Protein 6P29 (pdb70)

InterPro domains:
  IPR004360 Glyoxalase/fosfomycin resistance/dioxygenase domain [PF00903] (10-126)
  IPR029068 Glyoxalase/Bleomycin resistance protein/Dihydroxybiphenyl dioxygenase [G3DSA:3.10.180.10] (3-132)
  IPR029068 Glyoxalase/Bleomycin resistance protein/Dihydroxybiphenyl dioxygenase [SSF54593] (2-130)
  IPR037523 Vicinal oxygen chelate (VOC), core domain [PS51819] (2-129)

Foldseek 3Di:
DDDDPDEEEEADQDLVQQVCCCCPQVNWDFPDADVVQQKTWIDDVPHIYIYTYPDDPDDDPDDPPPQPAPPDEAEAEDQDCVRGNLDDDDLQWPARWDWDWDADDPFIWIWTWTWTQTPRGHIYIYIHTPDGDD/DDDDPDEEEEADQDLVQQVCCCCVAVNWDFPDAPVVQQKTWIDDVPHIYIYGYDDDPDDDPDDPPDQPAPPDAAEAEDQDCPPHDQPPDLQWPAGWDWDWDQDDPGIWTWTKTWTQGPRGHIYMYIHTD

Nearest PDB structures (foldseek):
  6p29-assembly1_B  TM=1.008E+00  e=2.977E-28  Pseudoalteromonas luteoviolacea
  6p29-assembly1_A  TM=1.005E+00  e=5.829E-26  Pseudoalteromonas luteoviolacea
  3ey7-assembly1_B  TM=6.252E-01  e=3.843E-07  Vibrio cholerae
  3hnq-assembly1_A  TM=6.025E-01  e=3.394E-07  Salmonella enterica subsp. enterica serovar Typhimurium
  3r4q-assembly3_E-2  TM=5.635E-01  e=1.696E-05  Agrobacterium fabrum str. C58

Secondary structure (DSSP, 8-state):
-PPPSEEEEEEESSHHHHHHIIIIIT--EEEEEEGGGTEEEEEETTEEEEEEESSTT---SS-TTSPTTTTEEEEEE-S-STTS---SS-TTEEEEEEEEEEEETTEEEEEEEEEEE-TTS-EEEEEEEEEEE-/-PPPSEEEEEEESSHHHHHHIIIIIT--EEEEEEGGGTEEEEEETTEEEEEEESSTTS--SS-TTSPTTTTEEEEEEES-STTS-----TTEEEEEEEEEEEETTEEEEEEEEEEE-TTS-EEEEEEE-

Radius of gyration: 17.45 Å; Cα contacts (8 Å, |Δi|>4): 682; chains: 2; bounding box: 44×46×41 Å

B-factor: mean 19.67, std 11.7, range [4.98, 67.88]

Sequence (263 aa):
MEFNNTIPELVCRDIDSSLSSFYTQKLGFKVLFEREEQGFFFLYKNDIQLMLQQQLGETAWMSHSNDTPFGNGMMNIAFKVESLDDLDCSTPSEDIFLETETIEYRVLDGVASVNQVIFRDPDGYLIRFVEQVNQLEMEFNNTIPELVCRDIDSSLLSFYTQKLGFKVLFEREEQGFFFLYKNDIIQLMLQQQLGETAWMSHSNDTPFGNGMMMNIAFKVESLDDLDCSTSEDIFLETETIEYRVLDGVASSVNQVIFRDPDGYLIRFVEQV

Organism: NCBI:txid1365248

Solvent-accessible surface area: 11141 Å² total; per-residue (Å²): 65,141,36,24,37,2,7,0,8,0,1,0,90,79,20,102,48,0,21,42,14,0,44,140,46,0,32,4,121,59,52,20,84,17,78,110,80,16,5,26,2,0,60,26,135,74,4,17,0,16,0,12,55,38,40,180,81,15,48,34,13,34,63,77,115,12,52,0,0,0,0,0,1,0,7,0,70,24,162,43,15,133,92,10,56,30,69,81,141,37,101,36,29,67,41,63,77,52,82,58,103,43,121,12,89,67,19,56,4,12,8,34,0,0,0,0,79,5,66,16,2,0,0,0,18,1,19,38,77,76,60,49,126,130,47,84,38,33,36,0,7,0,14,1,1,0,92,80,19,105,46,1,24,60,16,0,34,143,46,0,33,4,117,60,46,19,78,16,63,125,73,14,5,25,1,0,62,16,124,79,3,17,0,13,0,15,53,38,39,116,103,16,52,30,12,33,62,82,118,13,53,0,0,0,0,3,1,3,8,0,74,24,103,41,16,133,87,12,45,32,74,112,66,104,39,27,64,38,101,67,51,83,55,108,43,140,17,94,90,38,98,8,26,8,34,0,0,0,0,79,4,67,18,1,2,2,0,17,1,21,34,97,103

Structure (mmCIF, N/CA/C/O backbone):
data_6P29
#
_entry.id   6P29
#
_cell.length_a   54.070
_cell.length_b   54.070
_cell.length_c   176.930
_cell.angle_alpha   90.00
_cell.angle_beta   90.00
_cell.angle_gamma   90.00
#
_symmetry.space_group_name_H-M   'P 41 21 2'
#
loop_
_entity.id
_entity.type
_entity.pdbx_description
1 polymer 'N-demethylindolmycin synthase (PluN2)'
2 non-polymer (5S)-2-amino-5-[(1R)-1-(1H-indol-3-yl)ethyl]-1,3-oxazol-4(5H)-one
3 non-polymer 'TRIETHYLENE GLYCOL'
4 water water
#
loop_
_atom_site.group_PDB
_atom_site.id
_atom_site.type_symbol
_atom_site.label_atom_id
_atom_site.label_alt_id
_atom_site.label_comp_id
_atom_site.label_asym_id
_atom_site.label_entity_id
_atom_site.label_seq_id
_atom_site.pdbx_PDB_ins_code
_atom_site.Cartn_x
_atom_site.Cartn_y
_atom_site.Cartn_z
_atom_site.occupancy
_atom_site.B_iso_or_equiv
_atom_site.auth_seq_id
_atom_site.auth_comp_id
_atom_site.auth_asym_id
_atom_site.auth_atom_id
_atom_site.pdbx_PDB_model_num
ATOM 1 N N . MET A 1 1 ? -7.488 -11.951 -3.485 1.00 16.48 1 MET A N 1
ATOM 2 C CA . MET A 1 1 ? -7.896 -10.717 -2.811 1.00 14.00 1 MET A CA 1
ATOM 3 C C . MET A 1 1 ? -9.390 -10.497 -2.970 1.00 12.91 1 MET A C 1
ATOM 4 O O . MET A 1 1 ? -10.028 -11.057 -3.865 1.00 15.27 1 MET A O 1
ATOM 9 N N . GLU A 1 2 ? -9.954 -9.660 -2.108 1.00 12.82 2 GLU A N 1
ATOM 10 C CA . GLU A 1 2 ? -11.380 -9.372 -2.152 1.00 12.26 2 GLU A CA 1
ATOM 11 C C . GLU A 1 2 ? -11.637 -8.157 -3.026 1.00 11.52 2 GLU A C 1
ATOM 12 O O . GLU A 1 2 ? -11.177 -7.058 -2.721 1.00 12.54 2 GLU A O 1
ATOM 18 N N . PHE A 1 3 ? -12.371 -8.358 -4.113 1.00 10.42 3 PHE A N 1
ATOM 19 C CA . PHE A 1 3 ? -12.838 -7.262 -4.946 1.00 11.54 3 PHE A CA 1
ATOM 20 C C . PHE A 1 3 ? -14.179 -6.769 -4.427 1.00 10.57 3 PHE A C 1
ATOM 21 O O . PHE A 1 3 ? -15.088 -7.570 -4.173 1.00 12.34 3 PHE A O 1
ATOM 29 N N . ASN A 1 4 ? -14.288 -5.452 -4.247 1.00 10.30 4 ASN A N 1
ATOM 30 C CA . ASN A 1 4 ? -15.559 -4.847 -3.890 1.00 10.17 4 ASN A CA 1
ATOM 31 C C . ASN A 1 4 ? -16.611 -5.164 -4.943 1.00 9.98 4 ASN A C 1
ATOM 32 O O . ASN A 1 4 ? -16.305 -5.384 -6.117 1.00 10.89 4 ASN A O 1
ATOM 37 N N . ASN A 1 5 ? -17.874 -5.150 -4.522 1.00 12.48 5 ASN A N 1
ATOM 38 C CA . ASN A 1 5 ? -18.916 -5.471 -5.491 1.00 10.29 5 ASN A CA 1
ATOM 39 C C . ASN A 1 5 ? -19.110 -4.371 -6.523 1.00 10.35 5 ASN A C 1
ATOM 40 O O . ASN A 1 5 ? -19.720 -4.630 -7.565 1.00 10.34 5 ASN A O 1
ATOM 45 N N . THR A 1 6 ? -18.586 -3.173 -6.274 1.00 8.06 6 THR A N 1
ATOM 46 C CA . THR A 1 6 ? -18.723 -2.038 -7.173 1.00 7.84 6 THR A CA 1
ATOM 47 C C . THR A 1 6 ? -17.392 -1.311 -7.184 1.00 7.15 6 THR A C 1
ATOM 48 O O . THR A 1 6 ? -16.981 -0.770 -6.154 1.00 9.29 6 THR A O 1
ATOM 52 N N . ILE A 1 7 ? -16.713 -1.299 -8.329 1.00 7.48 7 ILE A N 1
ATOM 53 C CA . ILE A 1 7 ? -15.422 -0.640 -8.458 1.00 6.25 7 ILE A CA 1
ATOM 54 C C . ILE A 1 7 ? -15.467 0.205 -9.720 1.00 7.42 7 ILE A C 1
ATOM 55 O O . ILE A 1 7 ? -15.583 -0.345 -10.820 1.00 8.29 7 ILE A O 1
ATOM 60 N N . PRO A 1 8 ? -15.371 1.527 -9.622 1.00 7.02 8 PRO A N 1
ATOM 61 C CA . PRO A 1 8 ? -15.253 2.345 -10.834 1.00 5.72 8 PRO A CA 1
ATOM 62 C C . PRO A 1 8 ? -13.878 2.183 -11.438 1.00 5.84 8 PRO A C 1
ATOM 63 O O . PRO A 1 8 ? -12.884 2.016 -10.728 1.00 6.30 8 PRO A O 1
ATOM 67 N N . GLU A 1 9 ? -13.834 2.212 -12.761 1.00 6.20 9 GLU A N 1
ATOM 68 C CA . GLU A 1 9 ? -12.583 2.326 -13.490 1.00 6.17 9 GLU A CA 1
ATOM 69 C C . GLU A 1 9 ? -12.635 3.616 -14.279 1.00 6.69 9 GLU A C 1
ATOM 70 O O . GLU A 1 9 ? -13.568 3.830 -15.055 1.00 7.40 9 GLU A O 1
ATOM 76 N N . LEU A 1 10 ? -11.642 4.474 -14.073 1.00 5.38 10 LEU A N 1
ATOM 77 C CA . LEU A 1 10 ? -11.582 5.782 -14.710 1.00 4.98 10 LEU A CA 1
ATOM 78 C C . LEU A 1 10 ? -10.415 5.789 -15.673 1.00 5.32 10 LEU A C 1
ATOM 79 O O . LEU A 1 10 ? -9.263 5.595 -15.260 1.00 7.02 10 LEU A O 1
ATOM 84 N N . VAL A 1 11 ? -10.698 6.020 -16.944 1.00 6.20 11 VAL A N 1
ATOM 85 C CA . VAL A 1 11 ? -9.625 6.307 -17.888 1.00 5.80 11 VAL A CA 1
ATOM 86 C C . VAL A 1 11 ? -9.153 7.736 -17.662 1.00 7.84 11 VAL A C 1
ATOM 87 O O . VAL A 1 11 ? -9.965 8.655 -17.495 1.00 7.19 11 VAL A O 1
ATOM 91 N N . CYS A 1 12 ? -7.834 7.925 -17.627 1.00 6.66 12 CYS A N 1
ATOM 92 C CA . CYS A 1 12 ? -7.237 9.195 -17.241 1.00 6.66 12 CYS A CA 1
ATOM 93 C C . CYS A 1 12 ? -6.464 9.759 -18.418 1.00 7.18 12 CYS A C 1
ATOM 94 O O . CYS A 1 12 ? -5.639 9.061 -19.007 1.00 9.46 12 CYS A O 1
ATOM 97 N N . ARG A 1 13 ? -6.700 11.027 -18.740 1.00 7.28 13 ARG A N 1
ATOM 98 C CA . ARG A 1 13 ? -5.962 11.638 -19.838 1.00 7.87 13 ARG A CA 1
ATOM 99 C C . ARG A 1 13 ? -4.478 11.755 -19.516 1.00 8.57 13 ARG A C 1
ATOM 100 O O . ARG A 1 13 ? -3.633 11.581 -20.405 1.00 9.17 13 ARG A O 1
ATOM 108 N N . ASP A 1 14 ? -4.145 12.048 -18.258 1.00 8.65 14 ASP A N 1
ATOM 109 C CA . ASP A 1 14 ? -2.763 12.160 -17.776 1.00 9.49 14 ASP A CA 1
ATOM 110 C C . ASP A 1 14 ? -2.698 11.320 -16.504 1.00 9.34 14 ASP A C 1
ATOM 111 O O . ASP A 1 14 ? -3.085 11.796 -15.433 1.00 10.17 14 ASP A O 1
ATOM 116 N N . ILE A 1 15 ? -2.227 10.075 -16.613 1.00 12.71 15 ILE A N 1
ATOM 117 C CA . ILE A 1 15 ? -2.308 9.156 -15.477 1.00 11.44 15 ILE A CA 1
ATOM 118 C C . ILE A 1 15 ? -1.491 9.667 -14.296 1.00 11.36 15 ILE A C 1
ATOM 119 O O . ILE A 1 15 ? -1.899 9.508 -13.144 1.00 11.52 15 ILE A O 1
ATOM 124 N N . ASP A 1 16 ? -0.353 10.310 -14.553 1.00 13.46 16 ASP A N 1
ATOM 125 C CA . ASP A 1 16 ? 0.435 10.792 -13.421 1.00 13.26 16 ASP A CA 1
ATOM 126 C C . ASP A 1 16 ? -0.282 11.921 -12.692 1.00 12.41 16 ASP A C 1
ATOM 127 O O . ASP A 1 16 ? -0.298 11.952 -11.454 1.00 12.64 16 ASP A O 1
ATOM 132 N N . SER A 1 17 ? -0.938 12.818 -13.432 1.00 12.64 17 SER A N 1
ATOM 133 C CA . SER A 1 17 ? -1.708 13.882 -12.797 1.00 12.32 17 SER A CA 1
ATOM 134 C C . SER A 1 17 ? -2.881 13.312 -12.009 1.00 11.24 17 SER A C 1
ATOM 135 O O . SER A 1 17 ? -3.167 13.750 -10.888 1.00 11.77 17 SER A O 1
ATOM 138 N N . SER A 1 18 ? -3.570 12.327 -12.576 1.00 9.96 18 SER A N 1
ATOM 139 C CA . SER A 1 18 ? -4.691 11.727 -11.875 1.00 8.76 18 SER A CA 1
ATOM 140 C C . SER A 1 18 ? -4.223 10.949 -10.656 1.00 8.40 18 SER A C 1
ATOM 141 O O . SER A 1 18 ? -4.843 11.038 -9.591 1.00 9.59 18 SER A O 1
ATOM 144 N N . LEU A 1 19 ? -3.141 10.169 -10.794 1.00 8.58 19 LEU A N 1
ATOM 145 C CA . LEU A 1 19 ? -2.604 9.437 -9.651 1.00 9.90 19 LEU A CA 1
ATOM 146 C C . LEU A 1 19 ? -2.236 10.381 -8.525 1.00 11.89 19 LEU A C 1
ATOM 147 O O . LEU A 1 19 ? -2.506 10.093 -7.355 1.00 12.17 19 LEU A O 1
ATOM 152 N N . SER A 1 20 ? -1.617 11.516 -8.856 1.00 9.98 20 SER A N 1
ATOM 153 C CA A SER A 1 20 ? -1.257 12.485 -7.826 0.48 11.51 20 SER A CA 1
ATOM 154 C CA B SER A 1 20 ? -1.256 12.475 -7.819 0.52 11.35 20 SER A CA 1
ATOM 155 C C . SER A 1 20 ? -2.497 13.013 -7.122 1.00 11.38 20 SER A C 1
ATOM 156 O O . SER A 1 20 ? -2.519 13.139 -5.894 1.00 11.25 20 SER A O 1
ATOM 161 N N . PHE A 1 21 ? -3.547 13.313 -7.889 1.00 9.82 21 PHE A N 1
ATOM 162 C CA . PHE A 1 21 ? -4.798 13.765 -7.297 1.00 9.63 21 PHE A CA 1
ATOM 163 C C . PHE A 1 21 ? -5.362 12.729 -6.327 1.00 9.59 21 PHE A C 1
ATOM 164 O O . PHE A 1 21 ? -5.669 13.045 -5.168 1.00 9.37 21 PHE A O 1
ATOM 172 N N . TYR A 1 22 ? -5.488 11.473 -6.772 1.00 8.95 22 TYR A N 1
ATOM 173 C CA . TYR A 1 22 ? -6.163 10.483 -5.939 1.00 7.83 22 TYR A CA 1
ATOM 174 C C . TYR A 1 22 ? -5.323 10.091 -4.744 1.00 7.74 22 TYR A C 1
ATOM 175 O O . TYR A 1 22 ? -5.861 9.885 -3.649 1.00 9.00 22 TYR A O 1
ATOM 184 N N . THR A 1 23 ? -4.004 10.011 -4.913 1.00 8.63 23 THR A N 1
ATOM 185 C CA . THR A 1 23 ? -3.188 9.626 -3.776 1.00 8.90 23 THR A CA 1
ATOM 186 C C . THR A 1 23 ? -2.961 10.800 -2.828 1.00 12.04 23 THR A C 1
ATOM 187 O O . THR A 1 23 ? -3.046 10.638 -1.606 1.00 14.49 23 THR A O 1
ATOM 191 N N . GLN A 1 24 ? -2.680 11.988 -3.357 1.00 10.83 24 GLN A N 1
ATOM 192 C CA . GLN A 1 24 ? -2.295 13.078 -2.468 1.00 13.70 24 GLN A CA 1
ATOM 193 C C . GLN A 1 24 ? -3.505 13.830 -1.922 1.00 15.19 24 GLN A C 1
ATOM 194 O O . GLN A 1 24 ? -3.591 14.081 -0.714 1.00 20.70 24 GLN A O 1
ATOM 200 N N . LYS A 1 25 ? -4.450 14.195 -2.780 1.00 12.93 25 LYS A N 1
ATOM 201 C CA . LYS A 1 25 ? -5.595 14.949 -2.287 1.00 14.13 25 LYS A CA 1
ATOM 202 C C . LYS A 1 25 ? -6.610 14.043 -1.612 1.00 12.14 25 LYS A C 1
ATOM 203 O O . LYS A 1 25 ? -7.206 14.428 -0.603 1.00 15.03 25 LYS A O 1
ATOM 209 N N . LEU A 1 26 ? -6.813 12.837 -2.134 1.00 12.28 26 LEU A N 1
ATOM 210 C CA . LEU A 1 26 ? -7.882 11.989 -1.632 1.00 10.88 26 LEU A CA 1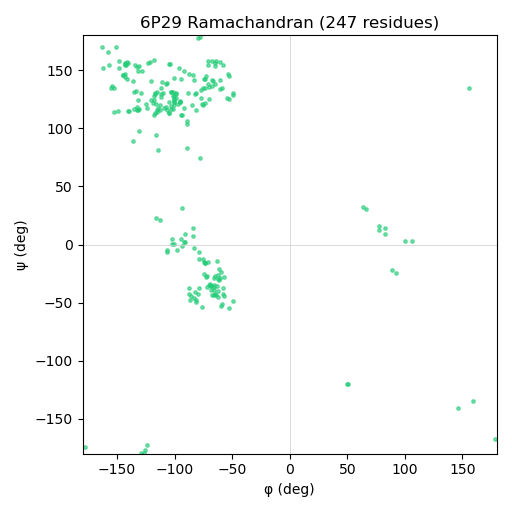
ATOM 211 C C . LEU A 1 26 ? -7.383 10.827 -0.785 1.00 11.07 26 LEU A C 1
ATOM 212 O O . LEU A 1 26 ? -8.207 10.100 -0.225 1.00 12.15 26 LEU A O 1
ATOM 217 N N . GLY A 1 27 ? -6.067 10.639 -0.665 1.00 10.32 27 GLY A N 1
ATOM 218 C CA . GLY A 1 27 ? -5.531 9.640 0.250 1.00 11.39 27 GLY A CA 1
ATOM 219 C C . GLY A 1 27 ? -5.599 8.198 -0.203 1.00 10.48 27 GLY A C 1
ATOM 220 O O . GLY A 1 27 ? -5.433 7.294 0.624 1.00 12.43 27 GLY A O 1
ATOM 221 N N . PHE A 1 28 ? -5.831 7.943 -1.485 1.00 8.30 28 PHE A N 1
ATOM 222 C CA . PHE A 1 28 ? -5.747 6.576 -1.969 1.00 7.52 28 PHE A CA 1
ATOM 223 C C . PHE A 1 28 ? -4.300 6.110 -1.999 1.00 9.98 28 PHE A C 1
ATOM 224 O O . PHE A 1 28 ? -3.360 6.906 -2.076 1.00 11.30 28 PHE A O 1
ATOM 232 N N . LYS A 1 29 ? -4.131 4.801 -1.911 1.00 9.89 29 LYS A N 1
ATOM 233 C CA . LYS A 1 29 ? -2.838 4.161 -2.088 1.00 8.75 29 LYS A CA 1
ATOM 234 C C . LYS A 1 29 ? -2.926 3.168 -3.234 1.00 8.25 29 LYS A C 1
ATOM 235 O O . LYS A 1 29 ? -3.999 2.680 -3.570 1.00 9.31 29 LYS A O 1
ATOM 241 N N . VAL A 1 30 ? -1.783 2.857 -3.838 1.00 10.10 30 VAL A N 1
ATOM 242 C CA . VAL A 1 30 ? -1.731 1.874 -4.915 1.00 9.93 30 VAL A CA 1
ATOM 243 C C . VAL A 1 30 ? -1.621 0.484 -4.305 1.00 9.57 30 VAL A C 1
ATOM 244 O O . VAL A 1 30 ? -0.661 0.191 -3.587 1.00 11.81 30 VAL A O 1
ATOM 248 N N . LEU A 1 31 ? -2.603 -0.374 -4.592 1.00 9.07 31 LEU A N 1
ATOM 249 C CA . LEU A 1 31 ? -2.514 -1.766 -4.159 1.00 9.00 31 LEU A CA 1
ATOM 250 C C . LEU A 1 31 ? -1.644 -2.564 -5.113 1.00 9.97 31 LEU A C 1
ATOM 251 O O . LEU A 1 31 ? -0.775 -3.332 -4.687 1.00 11.19 31 LEU A O 1
ATOM 256 N N . PHE A 1 32 ? -1.891 -2.411 -6.407 1.00 10.41 32 PHE A N 1
ATOM 257 C CA . PHE A 1 32 ? -1.063 -3.045 -7.413 1.00 10.96 32 PHE A CA 1
ATOM 258 C C . PHE A 1 32 ? -1.238 -2.280 -8.714 1.00 10.68 32 PHE A C 1
ATOM 259 O O . PHE A 1 32 ? -2.154 -1.467 -8.872 1.00 9.50 32 PHE A O 1
ATOM 267 N N . GLU A 1 33 ? -0.339 -2.547 -9.647 1.00 13.62 33 GLU A N 1
ATOM 268 C CA . GLU A 1 33 ? -0.396 -1.876 -10.928 1.00 15.61 33 GLU A CA 1
ATOM 269 C C . GLU A 1 33 ? -0.038 -2.865 -12.016 1.00 17.73 33 GLU A C 1
ATOM 270 O O . GLU A 1 33 ? 0.605 -3.886 -11.769 1.00 18.02 33 GLU A O 1
ATOM 276 N N . ARG A 1 34 ? -0.494 -2.560 -13.227 1.00 14.70 34 ARG A N 1
ATOM 277 C CA . ARG A 1 34 ? -0.001 -3.213 -14.432 1.00 16.70 34 ARG A CA 1
ATOM 278 C C . ARG A 1 34 ? 0.666 -2.109 -15.245 1.00 22.84 34 ARG A C 1
ATOM 279 O O . ARG A 1 34 ? 0.010 -1.396 -16.009 1.00 19.87 34 ARG A O 1
ATOM 287 N N . GLU A 1 35 ? 1.985 -1.981 -15.063 1.00 29.32 35 GLU A N 1
ATOM 288 C CA . GLU A 1 35 ? 2.713 -0.822 -15.572 1.00 33.55 35 GLU A CA 1
ATOM 289 C C . GLU A 1 35 ? 2.645 -0.739 -17.089 1.00 33.40 35 GLU A C 1
ATOM 290 O O . GLU A 1 35 ? 2.482 0.352 -17.649 1.00 37.00 35 GLU A O 1
ATOM 292 N N . GLU A 1 36 ? 2.748 -1.882 -17.774 1.00 34.07 36 GLU A N 1
ATOM 293 C CA . GLU A 1 36 ? 2.766 -1.866 -19.233 1.00 39.94 36 GLU A CA 1
ATOM 294 C C . GLU A 1 36 ? 1.468 -1.312 -19.805 1.00 40.87 36 GLU A C 1
ATOM 295 O O . GLU A 1 36 ? 1.464 -0.763 -20.912 1.00 44.36 36 GLU A O 1
ATOM 297 N N . GLN A 1 37 ? 0.367 -1.432 -19.068 1.00 32.32 37 GLN A N 1
ATOM 298 C CA . GLN A 1 37 ? -0.935 -0.972 -19.524 1.00 30.77 37 GLN A CA 1
ATOM 299 C C . GLN A 1 37 ? -1.330 0.376 -18.938 1.00 22.75 37 GLN A C 1
ATOM 300 O O . GLN A 1 37 ? -2.424 0.865 -19.232 1.00 29.64 37 GLN A O 1
ATOM 306 N N . GLY A 1 38 ? -0.480 0.980 -18.112 1.00 18.63 38 GLY A N 1
ATOM 307 C CA . GLY A 1 38 ? -0.846 2.216 -17.444 1.00 16.05 38 GLY A CA 1
ATOM 308 C C . GLY A 1 38 ? -2.009 2.063 -16.491 1.00 12.98 38 GLY A C 1
ATOM 309 O O . GLY A 1 38 ? -2.782 3.006 -16.306 1.00 13.73 38 GLY A O 1
ATOM 310 N N . PHE A 1 39 ? -2.135 0.902 -15.859 1.00 13.86 39 PHE A N 1
ATOM 311 C CA . PHE A 1 39 ? -3.270 0.566 -15.014 1.00 10.87 39 PHE A CA 1
ATOM 312 C C . PHE A 1 39 ? -2.862 0.578 -13.551 1.00 9.10 39 PHE A C 1
ATOM 313 O O . PHE A 1 39 ? -1.817 0.032 -13.196 1.00 10.86 39 PHE A O 1
ATOM 321 N N . PHE A 1 40 ? -3.721 1.139 -12.701 1.00 8.19 40 PHE A N 1
ATOM 322 C CA . PHE A 1 40 ? -3.463 1.216 -11.269 1.00 8.53 40 PHE A CA 1
ATOM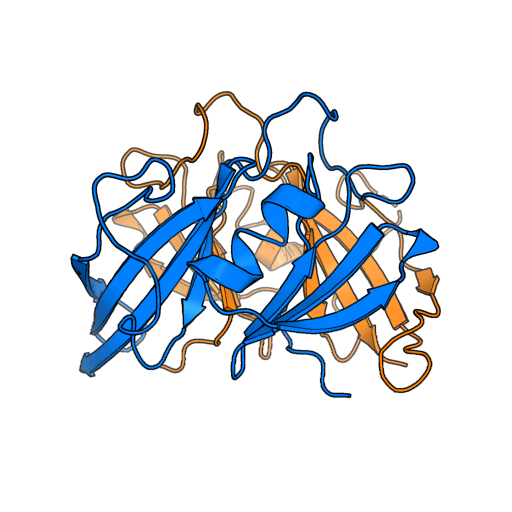 323 C C . PHE A 1 40 ? -4.715 0.831 -10.510 1.00 8.32 40 PHE A C 1
ATOM 324 O O . PHE A 1 40 ? -5.797 1.353 -10.795 1.00 8.60 40 PHE A O 1
ATOM 332 N N . PHE A 1 41 ? -4.575 -0.068 -9.538 1.00 8.45 41 PHE A N 1
ATOM 333 C CA . PHE A 1 41 ? -5.683 -0.442 -8.670 1.00 7.28 41 PHE A CA 1
ATOM 334 C C . PHE A 1 41 ? -5.441 0.221 -7.324 1.00 7.24 41 PHE A C 1
ATOM 335 O O . PHE A 1 41 ? -4.456 -0.096 -6.649 1.00 7.87 41 PHE A O 1
ATOM 343 N N . LEU A 1 42 ? -6.302 1.164 -6.963 1.00 6.83 42 LEU A N 1
ATOM 344 C CA . LEU A 1 42 ? -6.139 1.972 -5.761 1.00 7.03 42 LEU A CA 1
ATOM 345 C C . LEU A 1 42 ? -7.102 1.531 -4.684 1.00 7.06 42 LEU A C 1
ATOM 346 O O . LEU A 1 42 ? -8.168 0.980 -4.952 1.00 7.33 42 LEU A O 1
ATOM 351 N N . TYR A 1 43 ? -6.721 1.811 -3.450 1.00 7.52 43 TYR A N 1
ATOM 352 C CA . TYR A 1 43 ? -7.594 1.518 -2.330 1.00 7.77 43 TYR A CA 1
ATOM 353 C C . TYR A 1 43 ? -7.469 2.613 -1.290 1.00 8.34 43 TYR A C 1
ATOM 354 O O . TYR A 1 43 ? -6.444 3.291 -1.178 1.00 8.69 43 TYR A O 1
ATOM 363 N N . LYS A 1 44 ? -8.535 2.755 -0.513 1.00 8.67 44 LYS A N 1
ATOM 364 C CA . LYS A 1 44 ? -8.534 3.646 0.638 1.00 9.55 44 LYS A CA 1
ATOM 365 C C . LYS A 1 44 ? -9.542 3.070 1.617 1.00 10.06 44 LYS A C 1
ATOM 366 O O . LYS A 1 44 ? -10.736 3.060 1.318 1.00 11.54 44 LYS A O 1
ATOM 372 N N . ASN A 1 45 ? -9.073 2.604 2.769 1.00 10.71 45 ASN A N 1
ATOM 373 C CA . ASN A 1 45 ? -9.962 1.914 3.693 1.00 11.31 45 ASN A CA 1
ATOM 374 C C . ASN A 1 45 ? -10.741 0.838 2.943 1.00 10.68 45 ASN A C 1
ATOM 375 O O . ASN A 1 45 ? -10.128 -0.054 2.350 1.00 10.47 45 ASN A O 1
ATOM 380 N N . ASP A 1 46 ? -12.072 0.927 2.925 1.00 10.98 46 ASP A N 1
ATOM 381 C CA . ASP A 1 46 ? -12.896 -0.076 2.260 1.00 10.67 46 ASP A CA 1
ATOM 382 C C . ASP A 1 46 ? -13.207 0.250 0.801 1.00 9.83 46 ASP A C 1
ATOM 383 O O . ASP A 1 46 ? -13.924 -0.523 0.159 1.00 13.32 46 ASP A O 1
ATOM 388 N N . ILE A 1 47 ? -12.680 1.351 0.266 1.00 9.47 47 ILE A N 1
ATOM 389 C CA . ILE A 1 47 ? -12.974 1.815 -1.090 1.00 9.70 47 ILE A CA 1
ATOM 390 C C . ILE A 1 47 ? -11.916 1.291 -2.035 1.00 7.98 47 ILE A C 1
ATOM 391 O O . ILE A 1 47 ? -10.731 1.245 -1.684 1.00 9.98 47 ILE A O 1
ATOM 396 N N . GLN A 1 48 ? -12.327 0.925 -3.248 1.00 7.52 48 GLN A N 1
ATOM 397 C CA . GLN A 1 48 ? -11.392 0.567 -4.302 1.00 7.01 48 GLN A CA 1
ATOM 398 C C . GLN A 1 48 ? -11.730 1.373 -5.544 1.00 8.01 48 GLN A C 1
ATOM 399 O O . GLN A 1 48 ? -12.891 1.713 -5.794 1.00 7.86 48 GLN A O 1
ATOM 405 N N . LEU A 1 49 ? -10.704 1.668 -6.324 1.00 6.29 49 LEU A N 1
ATOM 406 C CA . LEU A 1 49 ? -10.853 2.518 -7.494 1.00 6.22 49 LEU A CA 1
ATOM 407 C C . LEU A 1 49 ? -9.762 2.169 -8.483 1.00 6.87 49 LEU A C 1
ATOM 408 O O . LEU A 1 49 ? -8.605 2.000 -8.097 1.00 7.52 49 LEU A O 1
ATOM 413 N N . MET A 1 50 ? -10.117 2.074 -9.757 1.00 5.72 50 MET A N 1
ATOM 414 C CA . MET A 1 50 ? -9.147 1.751 -10.792 1.00 6.04 50 MET A CA 1
ATOM 415 C C . MET A 1 50 ? -8.921 2.954 -11.687 1.00 6.94 50 MET A C 1
ATOM 416 O O . MET A 1 50 ? -9.873 3.659 -12.032 1.00 7.76 50 MET A O 1
ATOM 421 N N . LEU A 1 51 ? -7.662 3.176 -12.061 1.00 7.04 51 LEU A N 1
ATOM 422 C CA . LEU A 1 51 ? -7.274 4.237 -12.983 1.00 6.11 51 LEU A CA 1
ATOM 423 C C . LEU A 1 51 ? -6.500 3.619 -14.128 1.00 9.38 51 LEU A C 1
ATOM 424 O O . LEU A 1 51 ? -5.707 2.700 -13.920 1.00 10.34 51 LEU A O 1
ATOM 429 N N A GLN A 1 52 ? -6.726 4.113 -15.339 0.54 6.66 52 GLN A N 1
ATOM 430 N N B GLN A 1 52 ? -6.680 4.178 -15.324 0.46 9.47 52 GLN A N 1
ATOM 431 C CA A GLN A 1 52 ? -5.985 3.608 -16.486 0.54 8.20 52 GLN A CA 1
ATOM 432 C CA B GLN A 1 52 ? -6.100 3.631 -16.547 0.46 8.92 52 GLN A CA 1
ATOM 433 C C A GLN A 1 52 ? -5.666 4.740 -17.447 0.54 7.98 52 GLN A C 1
ATOM 434 C C B GLN A 1 52 ? -5.683 4.774 -17.463 0.46 8.12 52 GLN A C 1
ATOM 435 O O A GLN A 1 52 ? -6.557 5.493 -17.847 0.54 8.74 52 GLN A O 1
ATOM 436 O O B GLN A 1 52 ? -6.526 5.589 -17.846 0.46 8.28 52 GLN A O 1
ATOM 447 N N . GLN A 1 53 ? -4.397 4.852 -17.815 1.00 8.93 53 GLN A N 1
ATOM 448 C CA . GLN A 1 53 ? -3.987 5.863 -18.781 1.00 9.05 53 GLN A CA 1
ATOM 449 C C . GLN A 1 53 ? -4.752 5.679 -20.089 1.00 10.27 53 GLN A C 1
ATOM 450 O O . GLN A 1 53 ? -4.859 4.563 -20.608 1.00 11.70 53 GLN A O 1
ATOM 456 N N . LEU A 1 54 ? -5.297 6.776 -20.612 1.00 9.09 54 LEU A N 1
ATOM 457 C CA . LEU A 1 54 ? -5.908 6.742 -21.931 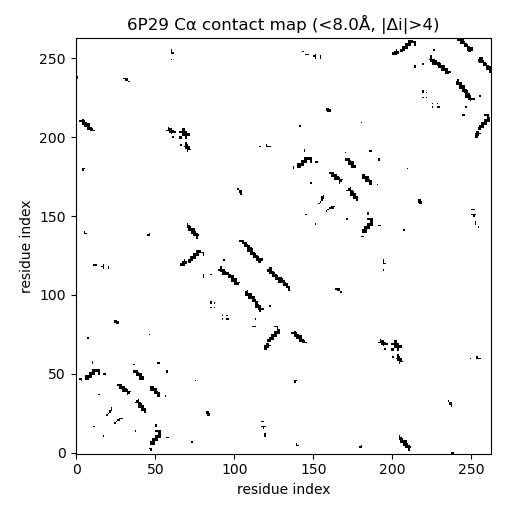1.00 9.98 54 LEU A CA 1
ATOM 458 C C . LEU A 1 54 ? -4.930 6.170 -22.942 1.00 12.49 54 LEU A C 1
ATOM 459 O O . LEU A 1 54 ? -3.810 6.663 -23.079 1.00 11.12 54 LEU A O 1
ATOM 464 N N . GLY A 1 55 ? -5.367 5.126 -23.639 1.00 12.27 55 GLY A N 1
ATOM 465 C CA . GLY A 1 55 ? -4.494 4.389 -24.529 1.00 14.61 55 GLY A CA 1
ATOM 466 C C . GLY A 1 55 ? -5.251 3.235 -25.149 1.00 17.83 55 GLY A C 1
ATOM 467 O O . GLY A 1 55 ? -6.474 3.134 -25.030 1.00 17.08 55 GLY A O 1
ATOM 468 N N . GLU A 1 56 ? -4.483 2.336 -25.766 1.00 19.77 56 GLU A N 1
ATOM 469 C CA . GLU A 1 56 ? -5.046 1.329 -26.661 1.00 24.21 56 GLU A CA 1
ATOM 470 C C . GLU A 1 56 ? -6.093 0.454 -25.975 1.00 22.02 56 GLU A C 1
ATOM 471 O O . GLU A 1 56 ? -7.095 0.078 -26.596 1.00 29.29 56 GLU A O 1
ATOM 477 N N . THR A 1 57 ? -5.887 0.116 -24.707 1.00 21.80 57 THR A N 1
ATOM 478 C CA . THR A 1 57 ? -6.751 -0.846 -24.036 1.00 23.38 57 THR A CA 1
ATOM 479 C C . THR A 1 57 ? -7.921 -0.200 -23.304 1.00 24.89 57 THR A C 1
ATOM 480 O O . THR A 1 57 ? -8.711 -0.914 -22.680 1.00 24.62 57 THR A O 1
ATOM 484 N N . ALA A 1 58 ? -8.063 1.117 -23.375 1.00 16.24 58 ALA A N 1
ATOM 485 C CA . ALA A 1 58 ? -9.125 1.798 -22.646 1.00 14.13 58 ALA A CA 1
ATOM 486 C C . ALA A 1 58 ? -10.489 1.514 -23.263 1.00 16.42 58 ALA A C 1
ATOM 487 O O . ALA A 1 58 ? -10.649 1.517 -24.484 1.00 19.21 58 ALA A O 1
ATOM 489 N N . TRP A 1 59 ? -11.484 1.281 -22.403 1.00 12.02 59 TRP A N 1
ATOM 490 C CA . TRP A 1 59 ? -12.866 1.085 -22.844 1.00 15.07 59 TRP A CA 1
ATOM 491 C C . TRP A 1 59 ? -13.548 2.447 -22.886 1.00 11.20 59 TRP A C 1
ATOM 492 O O . TRP A 1 59 ? -13.871 3.020 -21.835 1.00 11.45 59 TRP A O 1
ATOM 503 N N . MET A 1 60 ? -13.770 2.958 -24.093 1.00 11.57 60 MET A N 1
ATOM 504 C CA . MET A 1 60 ? -14.232 4.324 -24.301 1.00 10.20 60 MET A CA 1
ATOM 505 C C . MET A 1 60 ? -15.621 4.298 -24.913 1.00 10.03 60 MET A C 1
ATOM 506 O O . MET A 1 60 ? -15.811 3.812 -26.034 1.00 12.97 60 MET A O 1
ATOM 511 N N . SER A 1 61 ? -16.585 4.841 -24.177 1.00 8.50 61 SER A N 1
ATOM 512 C CA . SER A 1 61 ? -17.948 4.913 -24.680 1.00 9.03 61 SER A CA 1
ATOM 513 C C . SER A 1 61 ? -18.095 5.895 -25.833 1.00 9.37 61 SER A C 1
ATOM 514 O O . SER A 1 61 ? -18.916 5.680 -26.734 1.00 10.51 61 SER A O 1
ATOM 517 N N . HIS A 1 62 ? -17.333 6.984 -25.806 1.00 8.96 62 HIS A N 1
ATOM 518 C CA . HIS A 1 62 ? -17.419 8.046 -26.790 1.00 10.01 62 HIS A CA 1
ATOM 519 C C . HIS A 1 62 ? -16.016 8.334 -27.309 1.00 10.19 62 HIS A C 1
ATOM 520 O O . HIS A 1 62 ? -15.039 7.715 -26.876 1.00 10.75 62 HIS A O 1
ATOM 527 N N . SER A 1 63 ? -15.911 9.296 -28.225 1.00 10.12 63 SER A N 1
ATOM 528 C CA . SER A 1 63 ? -14.615 9.606 -28.810 1.00 10.15 63 SER A CA 1
ATOM 529 C C . SER A 1 63 ? -13.689 10.156 -27.728 1.00 9.55 63 SER A C 1
ATOM 530 O O . SER A 1 63 ? -14.136 10.695 -26.712 1.00 9.35 63 SER A O 1
ATOM 533 N N . ASN A 1 64 ? -12.380 10.033 -27.962 1.00 10.70 64 ASN A N 1
ATOM 534 C CA . ASN A 1 64 ? -11.410 10.481 -26.964 1.00 10.90 64 ASN A CA 1
ATOM 535 C C . ASN A 1 64 ? -11.518 11.970 -26.658 1.00 9.38 64 ASN A C 1
ATOM 536 O O . ASN A 1 64 ? -11.179 12.392 -25.550 1.00 8.96 64 ASN A O 1
ATOM 541 N N . ASP A 1 65 ? -11.957 12.781 -27.617 1.00 9.82 65 ASP A N 1
ATOM 542 C CA . ASP A 1 65 ? -12.096 14.209 -27.360 1.00 10.21 65 ASP A CA 1
ATOM 543 C C . ASP A 1 65 ? -13.304 14.540 -26.499 1.00 11.22 65 ASP A C 1
ATOM 544 O O . ASP A 1 65 ? -13.400 15.668 -26.008 1.00 11.82 65 ASP A O 1
ATOM 549 N N . THR A 1 66 ? -14.238 13.609 -26.335 1.00 9.07 66 THR A N 1
ATOM 550 C CA . THR A 1 66 ? -15.416 13.891 -25.535 1.00 10.23 66 THR A CA 1
ATOM 551 C C . THR A 1 66 ? -15.013 14.000 -24.069 1.00 8.09 66 THR A C 1
ATOM 552 O O . THR A 1 66 ? -14.384 13.078 -23.538 1.00 8.19 66 THR A O 1
ATOM 556 N N . PRO A 1 67 ? -15.334 15.102 -23.391 1.00 7.95 67 PRO A N 1
ATOM 557 C CA . PRO A 1 67 ? -14.978 15.232 -21.973 1.00 7.56 67 PRO A CA 1
ATOM 558 C C . PRO A 1 67 ? -15.467 14.052 -21.163 1.00 7.17 67 PRO A C 1
ATOM 559 O O . PRO A 1 67 ? -16.534 13.496 -21.425 1.00 8.17 67 PRO A O 1
ATOM 563 N N . PHE A 1 68 ? -14.669 13.687 -20.173 1.00 7.01 68 PHE A N 1
ATOM 564 C CA . PHE A 1 68 ? -14.893 12.472 -19.407 1.00 6.79 68 PHE A CA 1
ATOM 565 C C . PHE A 1 68 ? -15.897 12.666 -18.281 1.00 6.61 68 PHE A C 1
ATOM 566 O O . PHE A 1 68 ? -15.967 13.719 -17.641 1.00 7.64 68 PHE A O 1
ATOM 574 N N . GLY A 1 69 ? -16.662 11.610 -18.027 1.00 6.69 69 GLY A N 1
ATOM 575 C CA . GLY A 1 69 ? -17.426 11.519 -16.805 1.00 6.80 69 GLY A CA 1
ATOM 576 C C . GLY A 1 69 ? -18.699 12.326 -16.747 1.00 6.73 69 GLY A C 1
ATOM 577 O O . GLY A 1 69 ? -19.271 12.449 -15.658 1.00 7.98 69 GLY A O 1
ATOM 578 N N . ASN A 1 70 ? -19.186 12.871 -17.854 1.00 6.66 70 ASN A N 1
ATOM 579 C CA . ASN A 1 70 ? -20.356 13.720 -17.709 1.00 6.73 70 ASN A CA 1
ATOM 580 C C . ASN A 1 70 ? -21.571 12.922 -17.260 1.00 7.18 70 ASN A C 1
ATOM 581 O O . ASN A 1 70 ? -21.811 11.792 -17.702 1.00 7.25 70 ASN A O 1
ATOM 586 N N . GLY A 1 71 ? -22.345 13.535 -16.372 1.00 7.08 71 GLY A N 1
ATOM 587 C CA . GLY A 1 71 ? -23.564 12.953 -15.884 1.00 7.44 71 GLY A CA 1
ATOM 588 C C . GLY A 1 71 ? -23.405 12.073 -14.669 1.00 7.84 71 GLY A C 1
ATOM 589 O O . GLY A 1 71 ? -24.376 11.887 -13.934 1.00 8.14 71 GLY A O 1
ATOM 590 N N . MET A 1 72 ? -22.221 11.541 -14.413 1.00 7.64 72 MET A N 1
ATOM 591 C CA A MET A 1 72 ? -22.080 10.636 -13.286 0.67 8.16 72 MET A CA 1
ATOM 592 C CA B MET A 1 72 ? -22.062 10.625 -13.300 0.33 12.73 72 MET A CA 1
ATOM 593 C C . MET A 1 72 ? -21.427 11.322 -12.100 1.00 8.60 72 MET A C 1
ATOM 594 O O . MET A 1 72 ? -20.720 12.324 -12.231 1.00 8.83 72 MET A O 1
ATOM 603 N N . ASN A 1 73 ? -21.700 10.780 -10.929 1.00 8.94 73 ASN A N 1
ATOM 604 C CA . ASN A 1 73 ? -20.862 11.040 -9.774 1.00 9.34 73 ASN A CA 1
ATOM 605 C C . ASN A 1 73 ? -20.781 9.723 -9.020 1.00 10.26 73 ASN A C 1
ATOM 606 O O . ASN A 1 73 ? -21.746 8.950 -8.985 1.00 11.19 73 ASN A O 1
ATOM 611 N N . ILE A 1 74 ? -19.615 9.432 -8.469 1.00 7.64 74 ILE A N 1
ATOM 612 C CA . ILE A 1 74 ? -19.417 8.233 -7.668 1.00 7.19 74 ILE A CA 1
ATOM 613 C C . ILE A 1 74 ? -19.568 8.618 -6.207 1.00 6.50 74 ILE A C 1
ATOM 614 O O . ILE A 1 74 ? -18.796 9.438 -5.698 1.00 8.29 74 ILE A O 1
ATOM 619 N N . ALA A 1 75 ? -20.508 7.997 -5.509 1.00 6.62 75 ALA A N 1
ATOM 620 C CA . ALA A 1 75 ? -20.693 8.274 -4.086 1.00 6.95 75 ALA A CA 1
ATOM 621 C C . ALA A 1 75 ? -19.897 7.259 -3.279 1.00 8.02 75 ALA A C 1
ATOM 622 O O . ALA A 1 75 ? -20.203 6.060 -3.286 1.00 9.19 75 ALA A O 1
ATOM 624 N N . PHE A 1 76 ? -18.850 7.738 -2.620 1.00 8.22 76 PHE A N 1
ATOM 625 C CA . PHE A 1 76 ? -18.039 6.930 -1.720 1.00 7.21 76 PHE A CA 1
ATOM 626 C C . PHE A 1 76 ? -18.441 7.222 -0.281 1.00 9.62 76 PHE A C 1
ATOM 627 O O . PHE A 1 76 ? -18.364 8.374 0.166 1.00 11.28 76 PHE A O 1
ATOM 635 N N . LYS A 1 77 ? -18.848 6.185 0.448 1.00 8.91 77 LYS A N 1
ATOM 636 C CA . LYS A 1 77 ? -19.202 6.332 1.851 1.00 9.94 77 LYS A CA 1
ATOM 637 C C . LYS A 1 77 ? -17.942 6.318 2.704 1.00 11.01 77 LYS A C 1
ATOM 638 O O . LYS A 1 77 ? -17.094 5.434 2.547 1.00 12.69 77 LYS A O 1
ATOM 644 N N . VAL A 1 78 ? -17.810 7.303 3.598 1.00 11.40 78 VAL A N 1
ATOM 645 C CA . VAL A 1 78 ? -16.618 7.432 4.425 1.00 12.21 78 VAL A CA 1
ATOM 646 C C . VAL A 1 78 ? -17.021 7.702 5.865 1.00 14.22 78 VAL A C 1
ATOM 647 O O . VAL A 1 78 ? -18.101 8.230 6.143 1.00 15.06 78 VAL A O 1
ATOM 651 N N . GLU A 1 79 ? -16.135 7.326 6.787 1.00 15.81 79 GLU A N 1
ATOM 652 C CA . GLU A 1 79 ? -16.412 7.566 8.196 1.00 18.23 79 GLU A CA 1
ATOM 653 C C . GLU A 1 79 ? -16.291 9.039 8.536 1.00 18.56 79 GLU A C 1
ATOM 654 O O . GLU A 1 79 ? -16.954 9.519 9.463 1.00 23.45 79 GLU A O 1
ATOM 660 N N . SER A 1 80 ? -15.464 9.766 7.794 1.00 17.44 80 SER A N 1
ATOM 661 C CA . SER A 1 80 ? -15.212 11.172 8.058 1.00 19.82 80 SER A CA 1
ATOM 662 C C . SER A 1 80 ? -14.720 11.835 6.784 1.00 18.67 80 SER A C 1
ATOM 663 O O . SER A 1 80 ? -14.151 11.181 5.906 1.00 19.41 80 SER A O 1
ATOM 666 N N . LEU A 1 81 ? -14.941 13.145 6.695 1.00 18.09 81 LEU A N 1
ATOM 667 C CA . LEU A 1 81 ? -14.336 13.935 5.630 1.00 16.04 81 LEU A CA 1
ATOM 668 C C . LEU A 1 81 ? -13.020 14.570 6.052 1.00 17.61 81 LEU A C 1
ATOM 669 O O . LEU A 1 81 ? -12.382 15.235 5.231 1.00 19.54 81 LEU A O 1
ATOM 674 N N . ASP A 1 82 ? -12.598 14.361 7.302 1.00 19.37 82 ASP A N 1
ATOM 675 C CA . ASP A 1 82 ? -11.517 15.153 7.888 1.00 21.61 82 ASP A CA 1
ATOM 676 C C . ASP A 1 82 ? -10.232 15.081 7.073 1.00 26.01 82 ASP A C 1
ATOM 677 O O . ASP A 1 82 ? -9.569 16.104 6.862 1.00 30.31 82 ASP A O 1
ATOM 682 N N . ASP A 1 83 ? -9.850 13.887 6.626 1.00 30.29 83 ASP A N 1
ATOM 683 C CA . ASP A 1 83 ? -8.541 13.731 6.001 1.00 30.30 83 ASP A CA 1
ATOM 684 C C . ASP A 1 83 ? -8.511 14.324 4.603 1.00 31.80 83 ASP A C 1
ATOM 685 O O . ASP A 1 83 ? -7.441 14.702 4.110 1.00 35.19 83 ASP A O 1
ATOM 690 N N . LEU A 1 84 ? -9.664 14.397 3.952 1.00 26.54 84 LEU A N 1
ATOM 691 C CA . LEU A 1 84 ? -9.710 14.860 2.577 1.00 24.94 84 LEU A CA 1
ATOM 692 C C . LEU A 1 84 ? -9.280 16.313 2.499 1.00 27.37 84 LEU A C 1
ATOM 693 O O . LEU A 1 84 ? -9.662 17.138 3.332 1.00 29.74 84 LEU A O 1
ATOM 698 N N . ASP A 1 85 ? -8.478 16.627 1.487 1.00 27.94 85 ASP A N 1
ATOM 699 C CA . ASP A 1 85 ? -8.085 18.012 1.252 1.00 35.33 85 ASP A CA 1
ATOM 700 C C . ASP A 1 85 ? -9.249 18.732 0.567 1.00 36.98 85 ASP A C 1
ATOM 701 O O . ASP A 1 85 ? -9.247 19.003 -0.636 1.00 34.62 85 ASP A O 1
ATOM 706 N N . CYS A 1 86 ? -10.278 19.026 1.370 1.00 39.88 86 CYS A N 1
ATOM 707 C CA . CYS A 1 86 ? -11.437 19.773 0.892 1.00 36.02 86 CYS A CA 1
ATOM 708 C C . CYS A 1 86 ? -11.211 21.271 0.923 1.00 41.12 86 CYS A C 1
ATOM 709 O O . CYS A 1 86 ? -12.183 22.028 0.814 1.00 41.86 86 CYS A O 1
ATOM 712 N N . SER A 1 87 ? -9.962 21.705 1.077 1.00 42.04 87 SER A N 1
ATOM 713 C CA . SER A 1 87 ? -9.673 23.119 1.255 1.00 47.69 87 SER A CA 1
ATOM 714 C C . SER A 1 87 ? -10.151 23.925 0.055 1.00 50.81 87 SER A C 1
ATOM 715 O O . SER A 1 87 ? -10.056 23.484 -1.094 1.00 44.71 87 SER A O 1
ATOM 718 N N . THR A 1 88 ? -10.681 25.109 0.340 1.00 54.53 88 THR A N 1
ATOM 719 C CA . THR A 1 88 ? -11.169 26.028 -0.680 1.00 53.81 88 THR A CA 1
ATOM 720 C C . THR A 1 88 ? -10.343 27.318 -0.615 1.00 61.17 88 THR A C 1
ATOM 721 O O . THR A 1 88 ? -9.717 27.598 0.411 1.00 62.52 88 THR A O 1
ATOM 723 N N . PRO A 1 89 ? -10.315 28.102 -1.709 1.00 64.02 89 PRO A N 1
ATOM 724 C CA . PRO A 1 89 ? -10.941 27.865 -3.015 1.00 60.52 89 PRO A CA 1
ATOM 725 C C . PRO A 1 89 ? -10.089 26.969 -3.904 1.00 55.97 89 PRO A C 1
ATOM 726 O O . PRO A 1 89 ? -8.862 27.092 -3.911 1.00 55.47 89 PRO A O 1
ATOM 730 N N . SER A 1 90 ? -10.736 26.076 -4.649 1.00 49.41 90 SER A N 1
ATOM 731 C CA . SER A 1 90 ? -10.007 25.094 -5.436 1.00 42.39 90 SER A CA 1
ATOM 732 C C . SER A 1 90 ? -10.822 24.662 -6.642 1.00 37.51 90 SER A C 1
ATOM 733 O O . SER A 1 90 ? -12.013 24.361 -6.514 1.00 29.48 90 SER A O 1
ATOM 736 N N . GLU A 1 91 ? -10.165 24.606 -7.805 1.00 30.46 91 GLU A N 1
ATOM 737 C CA . GLU A 1 91 ? -10.780 23.984 -8.968 1.00 27.43 91 GLU A CA 1
ATOM 738 C C . GLU A 1 91 ? -11.057 22.503 -8.753 1.00 25.23 91 GLU A C 1
ATOM 739 O O . GLU A 1 91 ? -11.806 21.913 -9.539 1.00 24.16 91 GLU A O 1
ATOM 741 N N . ASP A 1 92 ? -10.483 21.893 -7.714 1.00 23.62 92 ASP A N 1
ATOM 742 C CA . ASP A 1 92 ? -10.759 20.498 -7.394 1.00 20.62 92 ASP A CA 1
ATOM 743 C C . ASP A 1 92 ? -12.117 20.295 -6.742 1.00 19.74 92 ASP A C 1
ATOM 744 O O . ASP A 1 92 ? -12.546 19.149 -6.615 1.00 17.22 92 ASP A O 1
ATOM 749 N N . ILE A 1 93 ? -12.787 21.353 -6.294 1.00 14.17 93 ILE A N 1
ATOM 750 C CA . ILE A 1 93 ? -14.012 21.216 -5.514 1.00 13.89 93 ILE A CA 1
ATOM 751 C C . ILE A 1 93 ? -15.186 21.601 -6.399 1.00 17.10 93 ILE A C 1
ATOM 752 O O . ILE A 1 93 ? -15.292 22.753 -6.836 1.00 20.04 93 ILE A O 1
ATOM 757 N N . PHE A 1 94 ? -16.056 20.627 -6.675 1.00 14.30 94 PHE A N 1
ATOM 758 C CA . PHE A 1 94 ? -17.293 20.848 -7.415 1.00 12.72 94 PHE A CA 1
ATOM 759 C C . PHE A 1 94 ? -18.430 21.302 -6.508 1.00 14.14 94 PHE A C 1
ATOM 760 O O . PHE A 1 94 ? -19.171 22.226 -6.854 1.00 17.15 94 PHE A O 1
ATOM 768 N N . LEU A 1 95 ? -18.584 20.662 -5.353 1.00 14.92 95 LEU A N 1
ATOM 769 C CA . LEU A 1 95 ? -19.590 21.025 -4.368 1.00 17.30 95 LEU A CA 1
ATOM 770 C C . LEU A 1 95 ? -18.896 21.111 -3.019 1.00 16.51 95 LEU A C 1
ATOM 771 O O . LEU A 1 95 ? -18.375 20.103 -2.532 1.00 15.66 95 LEU A O 1
ATOM 776 N N . GLU A 1 96 ? -18.873 22.307 -2.426 1.00 19.52 96 GLU A N 1
ATOM 777 C CA . GLU A 1 96 ? -18.191 22.495 -1.153 1.00 21.22 96 GLU A CA 1
ATOM 778 C C . GLU A 1 96 ? -18.874 21.688 -0.054 1.00 19.80 96 GLU A C 1
ATOM 779 O O . GLU A 1 96 ? -20.072 21.396 -0.124 1.00 22.11 96 GLU A O 1
ATOM 781 N N . THR A 1 97 ? -18.092 21.327 0.967 1.00 20.19 97 THR A N 1
ATOM 782 C CA . THR A 1 97 ? -18.591 20.518 2.077 1.00 21.37 97 THR A CA 1
ATOM 783 C C . THR A 1 97 ? -19.895 21.085 2.625 1.00 25.08 97 THR A C 1
ATOM 784 O O . THR A 1 97 ? -19.991 22.278 2.933 1.00 25.13 97 THR A O 1
ATOM 788 N N . GLU A 1 98 ? -20.909 20.225 2.731 1.00 23.32 98 GLU A N 1
ATOM 789 C CA . GLU A 1 98 ? -22.228 20.652 3.181 1.00 23.44 98 GLU A CA 1
ATOM 790 C C . GLU A 1 98 ? -22.899 19.519 3.941 1.00 26.87 98 GLU A C 1
ATOM 791 O O . GLU A 1 98 ? -22.567 18.345 3.765 1.00 22.35 98 GLU A O 1
ATOM 797 N N . THR A 1 99 ? -23.866 19.888 4.777 1.00 25.78 99 THR A N 1
ATOM 798 C CA . THR A 1 99 ? -24.710 18.932 5.480 1.00 25.18 99 THR A CA 1
ATOM 799 C C . THR A 1 99 ? -26.117 18.999 4.905 1.00 25.23 99 THR A C 1
ATOM 800 O O . THR A 1 99 ? -26.691 20.086 4.777 1.00 30.86 99 THR A O 1
ATOM 804 N N . ILE A 1 100 ? -26.665 17.839 4.563 1.00 24.49 100 ILE A N 1
ATOM 805 C CA . ILE A 1 100 ? -27.898 17.729 3.793 1.00 27.64 100 ILE A CA 1
ATOM 806 C C . ILE A 1 100 ? -28.682 16.541 4.323 1.00 26.69 100 ILE A C 1
ATOM 807 O O . ILE A 1 100 ? -28.099 15.527 4.720 1.00 24.16 100 ILE A O 1
ATOM 812 N N . GLU A 1 101 ? -30.001 16.666 4.341 1.00 25.89 101 GLU A N 1
ATOM 813 C CA . GLU A 1 101 ? -30.872 15.547 4.664 1.00 28.22 101 GLU A CA 1
ATOM 814 C C . GLU A 1 101 ? -31.477 15.001 3.382 1.00 29.19 101 GLU A C 1
ATOM 815 O O . GLU A 1 101 ? -31.976 15.765 2.548 1.00 33.13 101 GLU A O 1
ATOM 821 N N . TYR A 1 102 ? -31.409 13.685 3.221 1.00 22.87 102 TYR A N 1
ATOM 822 C CA . TYR A 1 102 ? -31.983 12.994 2.078 1.00 22.68 102 TYR A CA 1
ATOM 823 C C . TYR A 1 102 ? -33.094 12.080 2.558 1.00 22.23 102 TYR A C 1
ATOM 824 O O . TYR A 1 102 ? -32.907 11.314 3.510 1.00 24.34 102 TYR A O 1
ATOM 833 N N . ARG A 1 103 ? -34.240 12.157 1.897 1.00 23.50 103 ARG A N 1
ATOM 834 C CA . ARG A 1 103 ? -35.321 11.220 2.160 1.00 22.38 103 ARG A CA 1
ATOM 835 C C . ARG A 1 103 ? -34.973 9.878 1.529 1.00 23.99 103 ARG A C 1
ATOM 836 O O . ARG A 1 103 ? -34.759 9.795 0.314 1.00 21.85 103 ARG A O 1
ATOM 844 N N . VAL A 1 104 ? -34.889 8.830 2.342 1.00 21.50 104 VAL A N 1
ATOM 845 C CA . VAL A 1 104 ? -34.501 7.525 1.821 1.00 20.69 104 VAL A CA 1
ATOM 846 C C . VAL A 1 104 ? -35.563 6.485 2.163 1.00 19.93 104 VAL A C 1
ATOM 847 O O . VAL A 1 104 ? -36.641 6.827 2.660 1.00 23.41 104 VAL A O 1
ATOM 851 N N . LEU A 1 105 ? -35.266 5.211 1.890 1.00 25.02 105 LEU A N 1
ATOM 852 C CA . LEU A 1 105 ? -36.290 4.165 1.920 1.00 26.77 105 LEU A CA 1
ATOM 853 C C . LEU A 1 105 ? -37.067 4.144 3.233 1.00 33.14 105 LEU A C 1
ATOM 854 O O . LEU A 1 105 ? -38.302 4.199 3.240 1.00 34.49 105 LEU A O 1
ATOM 859 N N . ASP A 1 106 ? -36.363 4.047 4.358 1.00 30.03 106 ASP A N 1
ATOM 860 C CA . ASP A 1 106 ? -37.016 3.854 5.648 1.00 29.65 106 ASP A CA 1
ATOM 861 C C . ASP A 1 106 ? -36.872 5.058 6.571 1.00 33.84 106 ASP A C 1
ATOM 862 O O . ASP A 1 106 ? -37.020 4.919 7.789 1.00 37.68 106 ASP A O 1
ATOM 867 N N . GLY A 1 107 ? -36.592 6.237 6.020 1.00 31.87 107 GLY A N 1
ATOM 868 C CA . GLY A 1 107 ? -36.489 7.437 6.827 1.00 29.65 107 GLY A CA 1
ATOM 869 C C . GLY A 1 107 ? -35.699 8.551 6.172 1.00 28.70 107 GLY A C 1
ATOM 870 O O . GLY A 1 107 ? -35.900 8.849 4.992 1.00 29.55 107 GLY A O 1
ATOM 871 N N . VAL A 1 108 ? -34.805 9.179 6.933 1.00 24.96 108 VAL A N 1
ATOM 872 C CA . VAL A 1 108 ? -33.999 10.301 6.463 1.00 24.83 108 VAL A CA 1
ATOM 873 C C . VAL A 1 108 ? -32.539 10.030 6.779 1.00 27.31 108 VAL A C 1
ATOM 874 O O . VAL A 1 108 ? -32.199 9.705 7.923 1.00 28.90 108 VAL A O 1
ATOM 878 N N . ALA A 1 109 ? -31.682 10.201 5.780 1.00 25.75 109 ALA A N 1
ATOM 879 C CA . ALA A 1 109 ? -30.240 10.112 5.954 1.00 26.03 109 ALA A CA 1
ATOM 880 C C . ALA A 1 109 ? -29.667 11.522 6.016 1.00 30.77 109 ALA A C 1
ATOM 881 O O . ALA A 1 109 ? -29.776 12.285 5.051 1.00 32.21 109 ALA A O 1
ATOM 883 N N . SER A 1 110 ? -29.077 11.867 7.151 1.00 23.01 110 SER A N 1
ATOM 884 C CA . SER A 1 110 ? -28.388 13.137 7.318 1.00 23.80 110 SER A CA 1
ATOM 885 C C . SER A 1 110 ? -26.909 12.905 7.043 1.00 23.90 110 SER A C 1
ATOM 886 O O . SER A 1 110 ? -26.288 12.048 7.678 1.00 25.17 110 SER A O 1
ATOM 889 N N . VAL A 1 111 ? -26.351 13.640 6.085 1.00 21.74 111 VAL A N 1
ATOM 890 C CA . VAL A 1 111 ? -24.985 13.384 5.642 1.00 20.47 111 VAL A CA 1
ATOM 891 C C . VAL A 1 111 ? -24.199 14.683 5.623 1.00 22.73 111 VAL A C 1
ATOM 892 O O . VAL A 1 111 ? -24.761 15.777 5.502 1.00 22.91 111 VAL A O 1
ATOM 896 N N . ASN A 1 112 ? -22.888 14.552 5.783 1.00 20.78 112 ASN A N 1
ATOM 897 C CA . ASN A 1 112 ? -21.934 15.569 5.377 1.00 20.79 112 ASN A CA 1
ATOM 898 C C . ASN A 1 112 ? -21.303 15.072 4.090 1.00 19.70 112 ASN A C 1
ATOM 899 O O . ASN A 1 112 ? -20.889 13.913 4.012 1.00 18.73 112 ASN A O 1
ATOM 904 N N . GLN A 1 113 ? -21.249 15.928 3.080 1.00 18.18 113 GLN A N 1
ATOM 905 C CA . GLN A 1 113 ? -20.747 15.488 1.791 1.00 16.31 113 GLN A CA 1
ATOM 906 C C . GLN A 1 113 ? -19.945 16.598 1.137 1.00 16.29 113 GLN A C 1
ATOM 907 O O . GLN A 1 113 ? -20.115 17.783 1.429 1.00 18.73 113 GLN A O 1
ATOM 913 N N . VAL A 1 114 ? -19.061 16.182 0.242 1.00 14.83 114 VAL A N 1
ATOM 914 C CA . VAL A 1 114 ? -18.271 17.080 -0.584 1.00 14.56 114 VAL A CA 1
ATOM 915 C C . VAL A 1 114 ? -18.130 16.388 -1.928 1.00 12.80 114 VAL A C 1
ATOM 916 O O . VAL A 1 114 ? -18.103 15.156 -2.004 1.00 12.56 114 VAL A O 1
ATOM 920 N N . ILE A 1 115 ? -18.103 17.165 -3.002 1.00 12.54 115 ILE A N 1
ATOM 921 C CA . ILE A 1 115 ? -17.882 16.591 -4.325 1.00 11.08 115 ILE A CA 1
ATOM 922 C C . ILE A 1 115 ? -16.617 17.193 -4.905 1.00 10.89 115 ILE A C 1
ATOM 923 O O . ILE A 1 115 ? -16.514 18.419 -5.051 1.00 11.64 115 ILE A O 1
ATOM 928 N N . PHE A 1 116 ? -15.665 16.328 -5.235 1.00 9.72 116 PHE A N 1
ATOM 929 C CA . PHE A 1 116 ? -14.463 16.713 -5.956 1.00 9.27 116 PHE A CA 1
ATOM 930 C C . PHE A 1 116 ? -14.669 16.551 -7.452 1.00 9.82 116 PHE A C 1
ATOM 931 O O . PHE A 1 116 ? -15.425 15.686 -7.901 1.00 8.87 116 PHE A O 1
ATOM 939 N N . ARG A 1 117 ? -13.989 17.394 -8.225 1.00 10.11 117 ARG A N 1
ATOM 940 C CA . ARG A 1 117 ? -13.913 17.250 -9.675 1.00 8.61 117 ARG A CA 1
ATOM 941 C C . ARG A 1 117 ? -12.461 16.963 -10.013 1.00 9.16 117 ARG A C 1
ATOM 942 O O . ARG A 1 117 ? -11.591 17.810 -9.779 1.00 10.47 117 ARG A O 1
ATOM 950 N N . ASP A 1 118 ? -12.188 15.763 -10.514 1.00 8.67 118 ASP A N 1
ATOM 951 C CA . ASP A 1 118 ? -10.822 15.306 -10.719 1.00 7.23 118 ASP A CA 1
ATOM 952 C C . ASP A 1 118 ? -10.258 15.951 -11.987 1.00 8.67 118 ASP A C 1
ATOM 953 O O . ASP A 1 118 ? -10.951 16.723 -12.668 1.00 8.61 118 ASP A O 1
ATOM 958 N N . PRO A 1 119 ? -8.993 15.675 -12.323 1.00 8.33 119 PRO A N 1
ATOM 959 C CA . PRO A 1 119 ? -8.361 16.396 -13.440 1.00 8.57 119 PRO A CA 1
ATOM 960 C C . PRO A 1 119 ? -9.053 16.229 -14.775 1.00 10.91 119 PRO A C 1
ATOM 961 O O . PRO A 1 119 ? -8.894 17.100 -15.642 1.00 11.90 119 PRO A O 1
ATOM 965 N N . ASP A 1 120 ? -9.810 15.158 -14.987 1.00 8.39 120 ASP A N 1
ATOM 966 C CA . ASP A 1 120 ? -10.516 14.971 -16.246 1.00 6.73 120 ASP A CA 1
ATOM 967 C C . ASP A 1 120 ? -11.990 15.305 -16.146 1.00 6.95 120 ASP A C 1
ATOM 968 O O . ASP A 1 120 ? -12.708 15.169 -17.146 1.00 8.01 120 ASP A O 1
ATOM 973 N N . GLY A 1 121 ? -12.453 15.731 -14.970 1.00 6.22 121 GLY A N 1
ATOM 974 C CA . GLY A 1 121 ? -13.847 16.075 -14.784 1.00 6.38 121 GLY A CA 1
ATOM 975 C C . GLY A 1 121 ? -14.693 15.013 -14.120 1.00 6.16 121 GLY A C 1
ATOM 976 O O . GLY A 1 121 ? -15.902 15.203 -13.996 1.00 7.56 121 GLY A O 1
ATOM 977 N N . TYR A 1 122 ? -14.118 13.891 -13.705 1.00 5.79 122 TYR A N 1
ATOM 978 C CA . TYR A 1 122 ? -14.927 12.930 -12.966 1.00 5.68 122 TYR A CA 1
ATOM 979 C C . TYR A 1 122 ? -15.316 13.498 -11.606 1.00 6.10 122 TYR A C 1
ATOM 980 O O . TYR A 1 122 ? -14.490 14.082 -10.899 1.00 7.29 122 TYR A O 1
ATOM 989 N N . LEU A 1 123 ? -16.573 13.313 -11.237 1.00 7.18 123 LEU A N 1
ATOM 990 C CA . LEU A 1 123 ? -17.096 13.789 -9.961 1.00 5.49 123 LEU A CA 1
ATOM 991 C C . LEU A 1 123 ? -17.047 12.674 -8.932 1.00 5.36 123 LEU A C 1
ATOM 992 O O . LEU A 1 123 ? -17.613 11.593 -9.146 1.00 6.59 123 LEU A O 1
ATOM 997 N N . ILE A 1 124 ? -16.368 12.951 -7.824 1.00 7.20 124 ILE A N 1
ATOM 998 C CA . ILE A 1 124 ? -16.179 12.002 -6.741 1.00 6.58 124 ILE A CA 1
ATOM 999 C C . ILE A 1 124 ? -16.841 12.596 -5.512 1.00 9.18 124 ILE A C 1
ATOM 1000 O O . ILE A 1 124 ? -16.380 13.620 -4.983 1.00 10.40 124 ILE A O 1
ATOM 1005 N N . ARG A 1 125 ? -17.933 11.978 -5.072 1.00 8.47 125 ARG A N 1
ATOM 1006 C CA . ARG A 1 125 ? -18.725 12.476 -3.960 1.00 8.61 125 ARG A CA 1
ATOM 1007 C C . ARG A 1 125 ? -18.411 11.648 -2.728 1.00 10.15 125 ARG A C 1
ATOM 1008 O O . ARG A 1 125 ? -18.624 10.435 -2.720 1.00 12.83 125 ARG A O 1
ATOM 1016 N N . PHE A 1 126 ? -17.905 12.297 -1.693 1.00 9.45 126 PHE A N 1
ATOM 1017 C CA . PHE A 1 126 ? -17.656 11.615 -0.436 1.00 10.39 126 PHE A CA 1
ATOM 1018 C C . PHE A 1 126 ? -18.806 11.908 0.508 1.00 11.66 126 PHE A C 1
ATOM 1019 O O . PHE A 1 126 ? -19.190 13.066 0.673 1.00 12.19 126 PHE A O 1
ATOM 1027 N N . VAL A 1 127 ? -19.363 10.855 1.097 1.00 12.45 127 VAL A N 1
ATOM 1028 C CA . VAL A 1 127 ? -20.568 10.951 1.919 1.00 13.92 127 VAL A CA 1
ATOM 1029 C C . VAL A 1 127 ? -20.271 10.380 3.293 1.00 15.10 127 VAL A C 1
ATOM 1030 O O . VAL A 1 127 ? -19.989 9.183 3.429 1.00 15.07 127 VAL A O 1
ATOM 1034 N N . GLU A 1 128 ? -20.368 11.221 4.312 1.00 16.10 128 GLU A N 1
ATOM 1035 C CA . GLU A 1 128 ? -20.298 10.785 5.700 1.00 17.55 128 GLU A CA 1
ATOM 1036 C C . GLU A 1 128 ? -21.707 10.784 6.269 1.00 18.99 128 GLU A C 1
ATOM 1037 O O . GLU A 1 128 ? -22.342 11.839 6.342 1.00 20.63 128 GLU A O 1
ATOM 1043 N N . GLN A 1 129 ? -22.199 9.612 6.659 1.00 19.77 129 GLN A N 1
ATOM 1044 C CA . GLN A 1 129 ? -23.511 9.553 7.287 1.00 21.33 129 GLN A CA 1
ATOM 1045 C C . GLN A 1 129 ? -23.418 10.101 8.702 1.00 22.92 129 GLN A C 1
ATOM 1046 O O . GLN A 1 129 ? -22.626 9.609 9.511 1.00 23.61 129 GLN A O 1
ATOM 1052 N N . VAL A 1 130 ? -24.208 11.133 8.995 1.00 23.81 130 VAL A N 1
ATOM 1053 C CA . VAL A 1 130 ? -24.296 11.639 10.360 1.00 25.75 130 VAL A CA 1
ATOM 1054 C C . VAL A 1 130 ? -25.280 10.810 11.173 1.00 27.33 130 VAL A C 1
ATOM 1055 O O . VAL A 1 130 ? -24.999 10.427 12.316 1.00 30.25 130 VAL A O 1
ATOM 1059 N N . ASN A 1 131 ? -26.447 10.523 10.600 1.00 27.87 131 ASN A N 1
ATOM 1060 C CA . ASN A 1 131 ? -27.401 9.611 11.216 1.00 33.32 131 ASN A CA 1
ATOM 1061 C C . ASN A 1 131 ? -28.416 9.170 10.170 1.00 31.16 131 ASN A C 1
ATOM 1062 O O . ASN A 1 131 ? -28.466 9.696 9.054 1.00 29.85 131 ASN A O 1
ATOM 1067 N N . GLN A 1 132 ? -29.214 8.173 10.548 1.00 31.69 132 GLN A N 1
ATOM 1068 C CA . GLN A 1 132 ? -30.423 7.793 9.828 1.00 35.16 132 GLN A CA 1
ATOM 1069 C C . GLN A 1 132 ? -31.544 7.654 10.843 1.00 39.81 132 GLN A C 1
ATOM 1070 O O . GLN A 1 132 ? -31.417 6.891 11.806 1.00 45.46 132 GLN A O 1
ATOM 1076 N N . LEU A 1 133 ? -32.631 8.386 10.632 1.00 33.34 133 LEU A N 1
ATOM 1077 C CA . LEU A 1 133 ? -33.779 8.359 11.528 1.00 37.90 133 LEU A CA 1
ATOM 1078 C C . LEU A 1 133 ? -34.955 7.716 10.809 1.00 39.33 133 LEU A C 1
ATOM 1079 O O . LEU A 1 133 ? -35.304 8.126 9.698 1.00 36.23 133 LEU A O 1
ATOM 1084 N N . GLU A 1 134 ? -35.547 6.706 11.441 1.00 39.82 134 GLU A N 1
ATOM 1085 C CA . GLU A 1 134 ? -36.612 5.908 10.840 1.00 44.50 134 GLU A CA 1
ATOM 1086 C C . GLU A 1 134 ? -37.988 6.522 11.074 1.00 50.97 134 GLU A C 1
ATOM 1087 O O . GLU A 1 134 ? -38.828 6.541 10.174 1.00 55.41 134 GLU A O 1
ATOM 1089 N N . MET B 1 1 ? -31.808 2.022 6.272 1.00 25.62 1 MET B N 1
ATOM 1090 C CA . MET B 1 1 ? -31.258 1.129 5.257 1.00 25.27 1 MET B CA 1
ATOM 1091 C C . MET B 1 1 ? -29.742 1.232 5.225 1.00 27.77 1 MET B C 1
ATOM 1092 O O . MET B 1 1 ? -29.169 2.177 5.761 1.00 27.17 1 MET B O 1
ATOM 1097 N N . GLU B 1 2 ? -29.099 0.257 4.589 1.00 24.84 2 GLU B N 1
ATOM 1098 C CA . GLU B 1 2 ? -27.650 0.214 4.479 1.00 21.04 2 GLU B CA 1
ATOM 1099 C C . GLU B 1 2 ? -27.233 0.709 3.102 1.00 17.74 2 GLU B C 1
ATOM 1100 O O . GLU B 1 2 ? -27.735 0.224 2.083 1.00 20.15 2 GLU B O 1
ATOM 1102 N N . PHE B 1 3 ? -26.318 1.668 3.080 1.00 17.23 3 PHE B N 1
ATOM 1103 C CA . PHE B 1 3 ? -25.763 2.183 1.838 1.00 15.05 3 PHE B CA 1
ATOM 1104 C C . PHE B 1 3 ? -24.422 1.520 1.576 1.00 13.78 3 PHE B C 1
ATOM 1105 O O . PHE B 1 3 ? -23.564 1.462 2.466 1.00 14.89 3 PHE B O 1
ATOM 1113 N N . ASN B 1 4 ? -24.263 1.007 0.360 1.00 12.98 4 ASN B N 1
ATOM 1114 C CA . ASN B 1 4 ? -22.993 0.439 -0.062 1.00 12.31 4 ASN B CA 1
ATOM 1115 C C . ASN B 1 4 ? -21.901 1.496 -0.012 1.00 13.19 4 ASN B C 1
ATOM 1116 O O . ASN B 1 4 ? -22.160 2.699 -0.097 1.00 11.76 4 ASN B O 1
ATOM 1121 N N . ASN B 1 5 ? -20.652 1.041 0.095 1.00 11.42 5 ASN B N 1
ATOM 1122 C CA . ASN B 1 5 ? -19.577 2.023 0.214 1.00 11.03 5 ASN B CA 1
ATOM 1123 C C . ASN B 1 5 ? -19.297 2.735 -1.097 1.00 11.52 5 ASN B C 1
ATOM 1124 O O . ASN B 1 5 ? -18.674 3.796 -1.081 1.00 9.79 5 ASN B O 1
ATOM 1129 N N . THR B 1 6 ? -19.771 2.201 -2.224 1.00 9.61 6 THR B N 1
ATOM 1130 C CA . THR B 1 6 ? -19.549 2.797 -3.539 1.00 8.80 6 THR B CA 1
ATOM 1131 C C . THR B 1 6 ? -20.844 2.659 -4.312 1.00 8.88 6 THR B C 1
ATOM 1132 O O . THR B 1 6 ? -21.265 1.540 -4.624 1.00 11.00 6 THR B O 1
ATOM 1136 N N . ILE B 1 7 ? -21.473 3.786 -4.632 1.00 8.61 7 ILE B N 1
ATOM 1137 C CA . ILE B 1 7 ? -22.728 3.789 -5.368 1.00 8.67 7 ILE B CA 1
ATOM 1138 C C . ILE B 1 7 ? -22.608 4.799 -6.497 1.00 8.61 7 ILE B C 1
ATOM 1139 O O . ILE B 1 7 ? -22.493 6.000 -6.238 1.00 8.91 7 ILE B O 1
ATOM 1144 N N . PRO B 1 8 ? -22.662 4.372 -7.754 1.00 7.65 8 PRO B N 1
ATOM 1145 C CA . PRO B 1 8 ? -22.680 5.336 -8.856 1.00 7.26 8 PRO B CA 1
ATOM 1146 C C . PRO B 1 8 ? -24.031 6.010 -8.929 1.00 8.37 8 PRO B C 1
ATOM 1147 O O . PRO B 1 8 ? -25.066 5.381 -8.695 1.00 8.10 8 PRO B O 1
ATOM 1151 N N . GLU B 1 9 ? -24.017 7.297 -9.250 1.00 7.60 9 GLU B N 1
ATOM 1152 C CA . GLU B 1 9 ? -25.239 8.019 -9.575 1.00 7.68 9 GLU B CA 1
ATOM 1153 C C . GLU B 1 9 ? -25.132 8.462 -11.023 1.00 7.11 9 GLU B C 1
ATOM 1154 O O . GLU B 1 9 ? -24.190 9.179 -11.389 1.00 9.03 9 GLU B O 1
ATOM 1160 N N . LEU B 1 10 ? -26.077 8.021 -11.843 1.00 7.29 10 LEU B N 1
ATOM 1161 C CA . LEU B 1 10 ? -26.090 8.298 -13.274 1.00 8.18 10 LEU B CA 1
ATOM 1162 C C . LEU B 1 10 ? -27.210 9.277 -13.582 1.00 7.89 10 LEU B C 1
ATOM 1163 O O . LEU B 1 10 ? -28.382 8.963 -13.361 1.00 9.28 10 LEU B O 1
ATOM 1168 N N . VAL B 1 11 ? -26.860 10.458 -14.088 1.00 7.13 11 VAL B N 1
ATOM 1169 C CA . VAL B 1 11 ? -27.886 11.333 -14.644 1.00 7.51 11 VAL B CA 1
ATOM 1170 C C . VAL B 1 11 ? -28.328 10.767 -15.984 1.00 7.52 11 VAL B C 1
ATOM 1171 O O . VAL B 1 11 ? -27.506 10.337 -16.802 1.00 8.42 11 VAL B O 1
ATOM 1175 N N . CYS B 1 12 ? -29.642 10.733 -16.202 1.00 8.12 12 CYS B N 1
ATOM 1176 C CA . CYS B 1 12 ? -30.242 10.100 -17.369 1.00 8.37 12 CYS B CA 1
ATOM 1177 C C . CYS B 1 12 ? -30.969 11.143 -18.198 1.00 8.70 12 CYS B C 1
ATOM 1178 O O . CYS B 1 12 ? -31.797 11.896 -17.673 1.00 9.18 12 CYS B O 1
ATOM 1181 N N . ARG B 1 13 ? -30.688 11.163 -19.504 1.00 8.57 13 ARG B N 1
ATOM 1182 C CA . ARG B 1 13 ? -31.386 12.115 -20.364 1.00 8.96 13 ARG B CA 1
ATOM 1183 C C . ARG B 1 13 ? -32.869 11.801 -20.430 1.00 9.81 13 ARG B C 1
ATOM 1184 O O . ARG B 1 13 ? -33.692 12.717 -20.509 1.00 10.32 13 ARG B O 1
ATOM 1192 N N . ASP B 1 14 ? -33.218 10.514 -20.400 1.00 10.11 14 ASP B N 1
ATOM 1193 C CA . ASP B 1 14 ? -34.595 10.015 -20.532 1.00 11.08 14 ASP B CA 1
ATOM 1194 C C . ASP B 1 14 ? -34.738 8.937 -19.459 1.00 11.29 14 ASP B C 1
ATOM 1195 O O . ASP B 1 14 ? -34.482 7.761 -19.722 1.00 12.03 14 ASP B O 1
ATOM 1200 N N . ILE B 1 15 ? -35.148 9.342 -18.252 1.00 11.51 15 ILE B N 1
ATOM 1201 C CA . ILE B 1 15 ? -35.145 8.404 -17.130 1.00 11.99 15 ILE B CA 1
ATOM 1202 C C . ILE B 1 15 ? -36.074 7.224 -17.390 1.00 12.67 15 ILE B C 1
ATOM 1203 O O . ILE B 1 15 ? -35.797 6.111 -16.939 1.00 13.82 15 ILE B O 1
ATOM 1208 N N . ASP B 1 16 ? -37.158 7.420 -18.149 1.00 14.36 16 ASP B N 1
ATOM 1209 C CA . ASP B 1 16 ? -38.037 6.293 -18.445 1.00 17.50 16 ASP B CA 1
ATOM 1210 C C . ASP B 1 16 ? -37.298 5.214 -19.225 1.00 14.36 16 ASP B C 1
ATOM 1211 O O . ASP B 1 16 ? -37.409 4.019 -18.919 1.00 16.11 16 ASP B O 1
ATOM 1216 N N . SER B 1 17 ? -36.539 5.620 -20.243 1.00 13.67 17 SER B N 1
ATOM 1217 C CA . SER B 1 17 ? -35.754 4.668 -21.014 1.00 13.57 17 SER B CA 1
ATOM 1218 C C . SER B 1 17 ? -34.688 4.009 -20.151 1.00 13.25 17 SER B C 1
ATOM 1219 O O . SER B 1 17 ? -34.465 2.798 -20.237 1.00 15.52 17 SER B O 1
ATOM 1222 N N . SER B 1 18 ? -34.001 4.797 -19.324 1.00 12.46 18 SER B N 1
ATOM 1223 C CA . SER B 1 18 ? -32.951 4.226 -18.492 1.00 12.23 18 SER B CA 1
ATOM 1224 C C . SER B 1 18 ? -33.520 3.258 -17.469 1.00 12.17 18 SER B C 1
ATOM 1225 O O . SER B 1 18 ? -32.961 2.177 -17.243 1.00 13.22 18 SER B O 1
ATOM 1228 N N . LEU B 1 19 ? -34.629 3.629 -16.830 1.00 12.79 19 LEU B N 1
ATOM 1229 C CA A LEU B 1 19 ? -35.256 2.726 -15.873 0.53 13.91 19 LEU B CA 1
ATOM 1230 C CA B LEU B 1 19 ? -35.250 2.726 -15.871 0.47 13.92 19 LEU B CA 1
ATOM 1231 C C . LEU B 1 19 ? -35.640 1.409 -16.532 1.00 14.69 19 LEU B C 1
ATOM 1232 O O . LEU B 1 19 ? -35.444 0.336 -15.954 1.00 16.64 19 LEU B O 1
A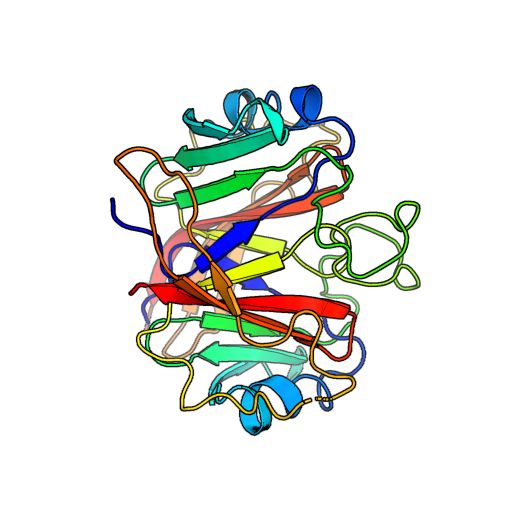TOM 1241 N N . SER B 1 20 ? -36.178 1.468 -17.748 1.00 15.16 20 SER B N 1
ATOM 1242 C CA . SER B 1 20 ? -36.573 0.235 -18.418 1.00 16.84 20 SER B CA 1
ATOM 1243 C C . SER B 1 20 ? -35.347 -0.620 -18.729 1.00 18.68 20 SER B C 1
ATOM 1244 O O . SER B 1 20 ? -35.376 -1.844 -18.570 1.00 18.83 20 SER B O 1
ATOM 1247 N N . PHE B 1 21 ? -34.245 0.015 -19.133 1.00 14.71 21 PHE B N 1
ATOM 1248 C CA . PHE B 1 21 ? -32.998 -0.706 -19.373 1.00 15.04 21 PHE B CA 1
ATOM 1249 C C . PHE B 1 21 ? -32.514 -1.408 -18.111 1.00 16.84 21 PHE B C 1
ATOM 1250 O O . PHE B 1 21 ? -32.255 -2.618 -18.114 1.00 16.90 21 PHE B O 1
ATOM 1258 N N . TYR B 1 22 ? -32.390 -0.666 -17.013 1.00 14.06 22 TYR B N 1
ATOM 1259 C CA . TYR B 1 22 ? -31.803 -1.256 -15.814 1.00 13.45 22 TYR B CA 1
ATOM 1260 C C . TYR B 1 22 ? -32.708 -2.316 -15.196 1.00 14.79 22 TYR B C 1
ATOM 1261 O O . TYR B 1 22 ? -32.212 -3.320 -14.673 1.00 15.95 22 TYR B O 1
ATOM 1270 N N . THR B 1 23 ? -34.026 -2.128 -15.249 1.00 15.65 23 THR B N 1
ATOM 1271 C CA . THR B 1 23 ? -34.907 -3.118 -14.638 1.00 17.09 23 THR B CA 1
ATOM 1272 C C . THR B 1 23 ? -35.128 -4.316 -15.553 1.00 22.21 23 THR B C 1
ATOM 1273 O O . THR B 1 23 ? -34.982 -5.464 -15.122 1.00 24.93 23 THR B O 1
ATOM 1277 N N . GLN B 1 24 ? -35.476 -4.071 -16.820 1.00 23.25 24 GLN B N 1
ATOM 1278 C CA . GLN B 1 24 ? -35.885 -5.167 -17.693 1.00 23.60 24 GLN B CA 1
ATOM 1279 C C . GLN B 1 24 ? -34.688 -5.901 -18.284 1.00 25.69 24 GLN B C 1
ATOM 1280 O O . GLN B 1 24 ? -34.695 -7.133 -18.373 1.00 29.05 24 GLN B O 1
ATOM 1286 N N . LYS B 1 25 ? -33.651 -5.177 -18.687 1.00 23.96 25 LYS B N 1
ATOM 1287 C CA . LYS B 1 25 ? -32.517 -5.837 -19.317 1.00 24.61 25 LYS B CA 1
ATOM 1288 C C . LYS B 1 25 ? -31.487 -6.322 -18.304 1.00 27.87 25 LYS B C 1
ATOM 1289 O O . LYS B 1 25 ? -30.904 -7.397 -18.479 1.00 29.21 25 LYS B O 1
ATOM 1295 N N . LEU B 1 26 ? -31.253 -5.561 -17.238 1.00 21.54 26 LEU B N 1
ATOM 1296 C CA . LEU B 1 26 ? -30.213 -5.907 -16.283 1.00 20.32 26 LEU B CA 1
ATOM 1297 C C . LEU B 1 26 ? -30.744 -6.443 -14.962 1.00 22.01 26 LEU B C 1
ATOM 1298 O O . LEU B 1 26 ? -29.943 -6.875 -14.127 1.00 23.62 26 LEU B O 1
ATOM 1303 N N . GLY B 1 27 ? -32.055 -6.420 -14.742 1.00 20.51 27 GLY B N 1
ATOM 1304 C CA . GLY B 1 27 ? -32.625 -7.060 -13.574 1.00 19.99 27 GLY B CA 1
ATOM 1305 C C . GLY B 1 27 ? -32.585 -6.258 -12.295 1.00 19.60 27 GLY B C 1
ATOM 1306 O O . GLY B 1 27 ? -32.782 -6.836 -11.218 1.00 23.16 27 GLY B O 1
ATOM 1307 N N . PHE B 1 28 ? -32.317 -4.955 -12.367 1.00 17.83 28 PHE B N 1
ATOM 1308 C CA . PHE B 1 28 ? -32.409 -4.139 -11.173 1.00 16.08 28 PHE B CA 1
ATOM 1309 C C . PHE B 1 28 ? -33.868 -3.965 -10.774 1.00 17.15 28 PHE B C 1
ATOM 1310 O O . PHE B 1 28 ? -34.783 -4.087 -11.589 1.00 17.90 28 PHE B O 1
ATOM 1318 N N . LYS B 1 29 ? -34.067 -3.660 -9.501 1.00 17.32 29 LYS B N 1
ATOM 1319 C CA . LYS B 1 29 ? -35.364 -3.297 -8.959 1.00 18.31 29 LYS B CA 1
ATOM 1320 C C . LYS B 1 29 ? -35.249 -1.927 -8.312 1.00 17.49 29 LYS B C 1
ATOM 1321 O O . LYS B 1 29 ? -34.163 -1.501 -7.912 1.00 16.42 29 LYS B O 1
ATOM 1327 N N . VAL B 1 30 ? -36.377 -1.235 -8.217 1.00 18.32 30 VAL B N 1
ATOM 1328 C CA . VAL B 1 30 ? -36.428 0.052 -7.536 1.00 17.73 30 VAL B CA 1
ATOM 1329 C C . VAL B 1 30 ? -36.529 -0.199 -6.035 1.00 18.58 30 VAL B C 1
ATOM 1330 O O . VAL B 1 30 ? -37.505 -0.787 -5.553 1.00 23.12 30 VAL B O 1
ATOM 1334 N N . LEU B 1 31 ? -35.505 0.220 -5.292 1.00 17.77 31 LEU B N 1
ATOM 1335 C CA . LEU B 1 31 ? -35.571 0.154 -3.836 1.00 18.61 31 LEU B CA 1
ATOM 1336 C C . LEU B 1 31 ? -36.442 1.271 -3.280 1.00 20.58 31 LEU B C 1
ATOM 1337 O O . LEU B 1 31 ? -37.373 1.020 -2.504 1.00 23.03 31 LEU B O 1
ATOM 1342 N N . PHE B 1 32 ? -36.144 2.509 -3.655 1.00 20.12 32 PHE B N 1
ATOM 1343 C CA . PHE B 1 32 ? -37.018 3.634 -3.374 1.00 20.15 32 PHE B CA 1
ATOM 1344 C C . PHE B 1 32 ? -36.821 4.675 -4.459 1.00 21.80 32 PHE B C 1
ATOM 1345 O O . PHE B 1 32 ? -35.906 4.587 -5.283 1.00 17.09 32 PHE B O 1
ATOM 1353 N N . GLU B 1 33 ? -37.695 5.665 -4.457 1.00 20.93 33 GLU B N 1
ATOM 1354 C CA . GLU B 1 33 ? -37.586 6.749 -5.408 1.00 24.23 33 GLU B CA 1
ATOM 1355 C C . GLU B 1 33 ? -37.968 8.045 -4.722 1.00 21.53 33 GLU B C 1
ATOM 1356 O O . GLU B 1 33 ? -38.669 8.051 -3.706 1.00 23.86 33 GLU B O 1
ATOM 1362 N N . ARG B 1 34 ? -37.438 9.134 -5.255 1.00 18.45 34 ARG B N 1
ATOM 1363 C CA . ARG B 1 34 ? -37.936 10.471 -4.987 1.00 18.47 34 ARG B CA 1
ATOM 1364 C C . ARG B 1 34 ? -38.464 10.929 -6.339 1.00 20.24 34 ARG B C 1
ATOM 1365 O O . ARG B 1 34 ? -37.780 11.599 -7.109 1.00 17.33 34 ARG B O 1
ATOM 1373 N N . GLU B 1 35 ? -39.686 10.480 -6.651 1.00 25.75 35 GLU B N 1
ATOM 1374 C CA . GLU B 1 35 ? -40.186 10.586 -8.017 1.00 33.88 35 GLU B CA 1
ATOM 1375 C C . GLU B 1 35 ? -40.355 12.035 -8.425 1.00 30.44 35 GLU B C 1
ATOM 1376 O O . GLU B 1 35 ? -40.264 12.367 -9.614 1.00 30.05 35 GLU B O 1
ATOM 1378 N N . GLU B 1 36 ? -40.581 12.915 -7.454 1.00 32.00 36 GLU B N 1
ATOM 1379 C CA . GLU B 1 36 ? -40.769 14.318 -7.776 1.00 35.97 36 GLU B CA 1
ATOM 1380 C C . GLU B 1 36 ? -39.458 14.993 -8.160 1.00 32.40 36 GLU B C 1
ATOM 1381 O O . GLU B 1 36 ? -39.483 16.084 -8.740 1.00 37.28 36 GLU B O 1
ATOM 1387 N N . GLN B 1 37 ? -38.318 14.368 -7.860 1.00 30.02 37 GLN B N 1
ATOM 1388 C CA . GLN B 1 37 ? -37.016 14.814 -8.336 1.00 26.96 37 GLN B CA 1
ATOM 1389 C C . GLN B 1 37 ? -36.498 13.970 -9.493 1.00 17.00 37 GLN B C 1
ATOM 1390 O O . GLN B 1 37 ? -35.367 14.175 -9.934 1.00 29.48 37 GLN B O 1
ATOM 1396 N N . GLY B 1 38 ? -37.294 13.022 -9.981 1.00 17.98 38 GLY B N 1
ATO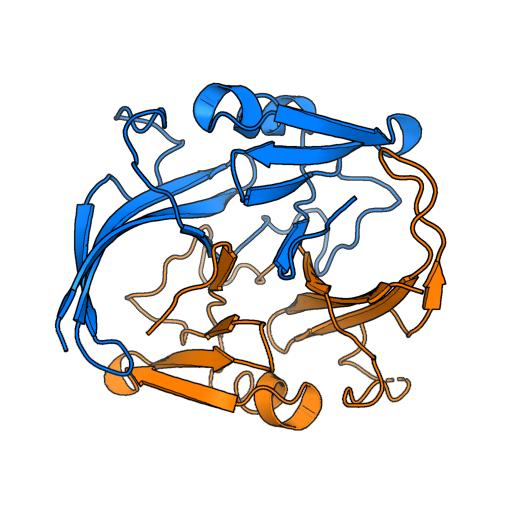M 1397 C CA . GLY B 1 38 ? -36.835 12.138 -11.032 1.00 15.57 38 GLY B CA 1
ATOM 1398 C C . GLY B 1 38 ? -35.718 11.232 -10.587 1.00 14.53 38 GLY B C 1
ATOM 1399 O O . GLY B 1 38 ? -34.876 10.849 -11.402 1.00 14.64 38 GLY B O 1
ATOM 1400 N N . PHE B 1 39 ? -35.704 10.862 -9.312 1.00 14.05 39 PHE B N 1
ATOM 1401 C CA . PHE B 1 39 ? -34.607 10.126 -8.705 1.00 13.41 39 PHE B CA 1
ATOM 1402 C C . PHE B 1 39 ? -35.059 8.717 -8.358 1.00 15.40 39 PHE B C 1
ATOM 1403 O O . PHE B 1 39 ? -36.137 8.525 -7.787 1.00 15.11 39 PHE B O 1
ATOM 1411 N N . PHE B 1 40 ? -34.223 7.736 -8.685 1.00 13.15 40 PHE B N 1
ATOM 1412 C CA . PHE B 1 40 ? -34.509 6.342 -8.388 1.00 13.88 40 PHE B CA 1
ATOM 1413 C C . PHE B 1 40 ? -33.272 5.694 -7.790 1.00 13.06 40 PHE B C 1
ATOM 1414 O O . PHE B 1 40 ? -32.170 5.829 -8.324 1.00 12.00 40 PHE B O 1
ATOM 1422 N N . PHE B 1 41 ? -33.460 4.987 -6.690 1.00 13.83 41 PHE B N 1
ATOM 1423 C CA . PHE B 1 41 ? -32.409 4.199 -6.071 1.00 13.49 41 PHE B CA 1
ATOM 1424 C C . PHE B 1 41 ? -32.693 2.738 -6.399 1.00 15.92 41 PHE B C 1
ATOM 1425 O O . PHE B 1 41 ? -33.712 2.185 -5.965 1.00 15.12 41 PHE B O 1
ATOM 1433 N N . LEU B 1 42 ? -31.819 2.130 -7.192 1.00 13.16 42 LEU B N 1
ATOM 1434 C CA . LEU B 1 42 ? -31.988 0.762 -7.661 1.00 13.65 42 LEU B CA 1
ATOM 1435 C C . LEU B 1 42 ? -31.083 -0.191 -6.907 1.00 13.69 42 LEU B C 1
ATOM 1436 O O . LEU B 1 42 ? -30.031 0.188 -6.385 1.00 13.06 42 LEU B O 1
ATOM 1441 N N . TYR B 1 43 ? -31.496 -1.453 -6.875 1.00 14.64 43 TYR B N 1
ATOM 1442 C CA . TYR B 1 43 ? -30.649 -2.485 -6.307 1.00 14.81 43 TYR B CA 1
ATOM 1443 C C . TYR B 1 43 ? -30.801 -3.771 -7.103 1.00 17.66 43 TYR B C 1
ATOM 1444 O O . TYR B 1 43 ? -31.811 -4.013 -7.763 1.00 16.19 43 TYR B O 1
ATOM 1453 N N . LYS B 1 44 ? -29.767 -4.596 -7.028 1.00 16.21 44 LYS B N 1
ATOM 1454 C CA . LYS B 1 44 ? -29.813 -5.945 -7.575 1.00 18.40 44 LYS B CA 1
ATOM 1455 C C . LYS B 1 44 ? -28.905 -6.781 -6.691 1.00 16.73 44 LYS B C 1
ATOM 1456 O O . LYS B 1 44 ? -27.697 -6.541 -6.663 1.00 16.37 44 LYS B O 1
ATOM 1462 N N . ASN B 1 45 ? -29.475 -7.748 -5.971 1.00 19.51 45 ASN B N 1
ATOM 1463 C CA . ASN B 1 45 ? -28.691 -8.477 -4.986 1.00 20.48 45 ASN B CA 1
ATOM 1464 C C . ASN B 1 45 ? -27.958 -7.485 -4.085 1.00 17.82 45 ASN B C 1
ATOM 1465 O O . ASN B 1 45 ? -28.594 -6.644 -3.440 1.00 20.24 45 ASN B O 1
ATOM 1470 N N . ASP B 1 46 ? -26.628 -7.543 -4.060 1.00 16.51 46 ASP B N 1
ATOM 1471 C CA . ASP B 1 46 ? -25.850 -6.701 -3.165 1.00 15.75 46 ASP B CA 1
ATOM 1472 C C . ASP B 1 46 ? -25.377 -5.406 -3.809 1.00 14.33 46 ASP B C 1
ATOM 1473 O O . ASP B 1 46 ? -24.655 -4.644 -3.160 1.00 17.38 46 ASP B O 1
ATOM 1478 N N . ILE B 1 47 ? -25.778 -5.123 -5.050 1.00 13.91 47 ILE B N 1
ATOM 1479 C CA A ILE B 1 47 ? -25.368 -3.964 -5.842 0.32 12.70 47 ILE B CA 1
ATOM 1480 C CA B ILE B 1 47 ? -25.300 -3.903 -5.683 0.68 12.67 47 ILE B CA 1
ATOM 1481 C C . ILE B 1 47 ? -26.408 -2.862 -5.700 1.00 12.61 47 ILE B C 1
ATOM 1482 O O . ILE B 1 47 ? -27.607 -3.155 -5.641 1.00 13.91 47 ILE B O 1
ATOM 1491 N N . GLN B 1 48 ? -25.972 -1.597 -5.711 1.00 12.06 48 GLN B N 1
ATOM 1492 C CA . GLN B 1 48 ? -26.861 -0.444 -5.694 1.00 11.63 48 GLN B CA 1
ATOM 1493 C C . GLN B 1 48 ? -26.430 0.537 -6.769 1.00 11.12 48 GLN B C 1
ATOM 1494 O O . GLN B 1 48 ? -25.249 0.651 -7.094 1.00 11.50 48 GLN B O 1
ATOM 1500 N N . LEU B 1 49 ? -27.405 1.255 -7.312 1.00 10.65 49 LEU B N 1
ATOM 1501 C CA . LEU B 1 49 ? -27.157 2.181 -8.405 1.00 9.85 49 LEU B CA 1
ATOM 1502 C C . LEU B 1 49 ? -28.241 3.240 -8.370 1.00 12.39 49 LEU B C 1
ATOM 1503 O O . LEU B 1 49 ? -29.407 2.903 -8.196 1.00 12.35 49 LEU B O 1
ATOM 1508 N N . MET B 1 50 ? -27.862 4.507 -8.507 1.00 9.53 50 MET B N 1
ATOM 1509 C CA . MET B 1 50 ? -28.820 5.605 -8.512 1.00 9.84 50 MET B CA 1
ATOM 1510 C C . MET B 1 50 ? -28.982 6.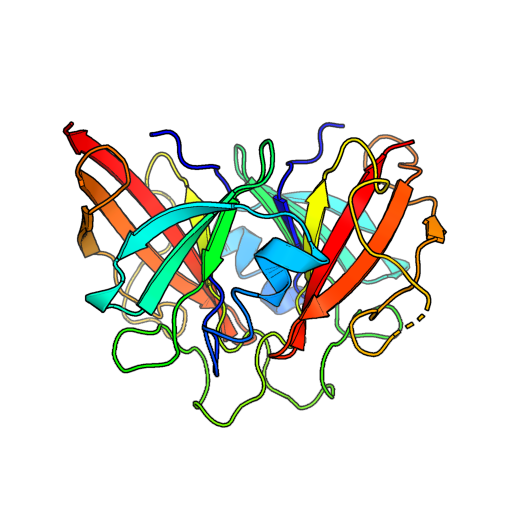171 -9.915 1.00 9.85 50 MET B C 1
ATOM 1511 O O . MET B 1 50 ? -27.996 6.326 -10.640 1.00 9.09 50 MET B O 1
ATOM 1516 N N . LEU B 1 51 ? -30.222 6.488 -10.283 1.00 9.93 51 LEU B N 1
ATOM 1517 C CA . LEU B 1 51 ? -30.541 7.150 -11.543 1.00 9.68 51 LEU B CA 1
ATOM 1518 C C . LEU B 1 51 ? -31.236 8.466 -11.237 1.00 10.06 51 LEU B C 1
ATOM 1519 O O . LEU B 1 51 ? -32.065 8.539 -10.327 1.00 10.89 51 LEU B O 1
ATOM 1524 N N . GLN B 1 52 ? -30.915 9.509 -11.994 1.00 9.61 52 GLN B N 1
ATOM 1525 C CA A GLN B 1 52 ? -31.478 10.835 -11.771 0.51 11.35 52 GLN B CA 1
ATOM 1526 C CA B GLN B 1 52 ? -31.538 10.809 -11.775 0.49 10.08 52 GLN B CA 1
ATOM 1527 C C . GLN B 1 52 ? -31.808 11.458 -13.119 1.00 9.90 52 GLN B C 1
ATOM 1528 O O . GLN B 1 52 ? -30.906 11.618 -13.939 1.00 9.18 52 GLN B O 1
ATOM 1539 N N . GLN B 1 53 ? -33.065 11.838 -13.341 1.00 10.68 53 GLN B N 1
ATOM 1540 C CA . GLN B 1 53 ? -33.393 12.544 -14.572 1.00 10.66 53 GLN B CA 1
ATOM 1541 C C . GLN B 1 53 ? -32.591 13.834 -14.693 1.00 10.29 53 GLN B C 1
ATOM 1542 O O . GLN B 1 53 ? -32.473 14.604 -13.737 1.00 11.58 53 GLN B O 1
ATOM 1548 N N . LEU B 1 54 ? -32.039 14.069 -15.885 1.00 9.75 54 LEU B N 1
ATOM 1549 C CA . LEU B 1 54 ? -31.392 15.338 -16.179 1.00 10.13 54 LEU B CA 1
ATOM 1550 C C . LEU B 1 54 ? -32.338 16.500 -15.911 1.00 10.64 54 LEU B C 1
ATOM 1551 O O . LEU B 1 54 ? -33.455 16.541 -16.433 1.00 11.08 54 LEU B O 1
ATOM 1556 N N . GLY B 1 55 ? -31.866 17.441 -15.100 1.00 11.87 55 GLY B N 1
ATOM 1557 C CA . GLY B 1 55 ? -32.667 18.564 -14.649 1.00 14.59 55 GLY B CA 1
ATOM 1558 C C . GLY B 1 55 ? -31.813 19.464 -13.781 1.00 16.52 55 GLY B C 1
ATOM 1559 O O . GLY B 1 55 ? -30.616 19.231 -13.617 1.00 16.84 55 GLY B O 1
ATOM 1560 N N . GLU B 1 56 ? -32.451 20.484 -13.200 1.00 22.71 56 GLU B N 1
ATOM 1561 C CA . GLU B 1 56 ? -31.697 21.533 -12.516 1.00 29.71 56 GLU B CA 1
ATOM 1562 C C . GLU B 1 56 ? -30.962 21.012 -11.284 1.00 26.52 56 GLU B C 1
ATOM 1563 O O . GLU B 1 56 ? -29.913 21.554 -10.919 1.00 30.97 56 GLU B O 1
ATOM 1565 N N . THR B 1 57 ? -31.479 19.972 -10.635 1.00 24.29 57 THR B N 1
ATOM 1566 C CA . THR B 1 57 ? -30.820 19.433 -9.450 1.00 29.06 57 THR B CA 1
ATOM 1567 C C . THR B 1 57 ? -29.696 18.453 -9.774 1.00 29.11 57 THR B C 1
ATOM 1568 O O . THR B 1 57 ? -29.022 17.988 -8.849 1.00 27.41 57 THR B O 1
ATOM 1572 N N . ALA B 1 58 ? -29.464 18.140 -11.047 1.00 19.78 58 ALA B N 1
ATOM 1573 C CA . ALA B 1 58 ? -28.427 17.183 -11.417 1.00 19.55 58 ALA B CA 1
ATOM 1574 C C . ALA B 1 58 ? -27.032 17.790 -11.281 1.00 16.74 58 ALA B C 1
ATOM 1575 O O . ALA B 1 58 ? -26.805 18.957 -11.607 1.00 19.56 58 ALA B O 1
ATOM 1577 N N . TRP B 1 59 ? -26.086 16.972 -10.831 1.00 13.20 59 TRP B N 1
ATOM 1578 C CA . TRP B 1 59 ? -24.678 17.369 -10.720 1.00 14.15 59 TRP B CA 1
ATOM 1579 C C . TRP B 1 59 ? -23.986 17.042 -12.032 1.00 11.71 59 TRP B C 1
ATOM 1580 O O . TRP B 1 59 ? -23.679 15.878 -12.302 1.00 11.75 59 TRP B O 1
ATOM 1591 N N . MET B 1 60 ? -23.737 18.074 -12.844 1.00 11.90 60 MET B N 1
ATOM 1592 C CA . MET B 1 60 ? -23.221 17.920 -14.200 1.00 9.53 60 MET B CA 1
ATOM 1593 C C . MET B 1 60 ? -21.808 18.482 -14.275 1.00 8.87 60 MET B C 1
ATOM 1594 O O . MET B 1 60 ? -21.603 19.687 -14.112 1.00 10.83 60 MET B O 1
ATOM 1599 N N . SER B 1 61 ? -20.839 17.612 -14.544 1.00 7.90 61 SER B N 1
ATOM 1600 C CA . SER B 1 61 ? -19.456 18.055 -14.630 1.00 9.45 61 SER B CA 1
ATOM 1601 C C . SER B 1 61 ? -19.211 18.915 -15.862 1.00 9.13 61 SER B C 1
ATOM 1602 O O . SER B 1 61 ? -18.382 19.840 -15.825 1.00 10.58 61 SER B O 1
ATOM 1605 N N . HIS B 1 62 ? -19.900 18.606 -16.956 1.00 8.08 62 HIS B N 1
ATOM 1606 C CA . HIS B 1 62 ? -19.752 19.270 -18.239 1.00 7.59 62 HIS B CA 1
ATOM 1607 C C . HIS B 1 62 ? -21.124 19.744 -18.709 1.00 8.05 62 HIS B C 1
ATOM 1608 O O . HIS B 1 62 ? -22.145 19.544 -18.042 1.00 9.82 62 HIS B O 1
ATOM 1615 N N . SER B 1 63 ? -21.152 20.370 -19.877 1.00 9.68 63 SER B N 1
ATOM 1616 C CA . SER B 1 63 ? -22.406 20.909 -20.380 1.00 8.51 63 SER B CA 1
ATOM 1617 C C . SER B 1 63 ? -23.419 19.794 -20.654 1.00 8.95 63 SER B C 1
ATOM 1618 O O . SER B 1 63 ? -23.066 18.633 -20.870 1.00 7.79 63 SER B O 1
ATOM 1621 N N . ASN B 1 64 ? -24.698 20.168 -20.668 1.00 10.81 64 ASN B N 1
ATOM 1622 C CA . ASN B 1 64 ? -25.754 19.174 -20.849 1.00 9.55 64 ASN B CA 1
ATOM 1623 C C . ASN B 1 64 ? -25.656 18.470 -22.197 1.00 9.73 64 ASN B C 1
ATOM 1624 O O . ASN B 1 64 ? -26.059 17.303 -22.303 1.00 10.52 64 ASN B O 1
ATOM 1629 N N . ASP B 1 65 ? -25.131 19.148 -23.225 1.00 10.44 65 ASP B N 1
ATOM 1630 C CA . ASP B 1 65 ? -24.993 18.538 -24.541 1.00 10.50 65 ASP B CA 1
ATOM 1631 C C . ASP B 1 65 ? -23.784 17.614 -24.637 1.00 10.35 65 ASP B C 1
ATOM 1632 O O . ASP B 1 65 ? -23.612 16.952 -25.664 1.00 13.45 65 ASP B O 1
ATOM 1637 N N . THR B 1 66 ? -22.945 17.558 -23.615 1.00 9.29 66 THR B N 1
ATOM 1638 C CA . THR B 1 66 ? -21.779 16.683 -23.649 1.00 8.88 66 THR B CA 1
ATOM 1639 C C . THR B 1 66 ? -22.210 15.241 -23.393 1.00 8.48 66 THR B C 1
ATOM 1640 O O . THR B 1 66 ? -22.856 14.962 -22.371 1.00 8.12 66 THR B O 1
ATOM 1644 N N . PRO B 1 67 ? -21.864 14.301 -24.278 1.00 8.66 67 PRO B N 1
ATOM 1645 C CA . PRO B 1 67 ? -22.251 12.901 -24.053 1.00 8.42 67 PRO B CA 1
ATOM 1646 C C . PRO B 1 67 ? -21.811 12.398 -22.690 1.00 7.68 67 PRO B C 1
ATOM 1647 O O . PRO B 1 67 ? -20.767 12.796 -22.170 1.00 8.04 67 PRO B O 1
ATOM 1651 N N . PHE B 1 68 ? -22.627 11.511 -22.114 1.00 7.56 68 PHE B N 1
ATOM 1652 C CA . PHE B 1 68 ? -22.457 11.081 -20.738 1.00 7.00 68 PHE B CA 1
ATOM 1653 C C . PHE B 1 68 ? -21.505 9.895 -20.619 1.00 7.52 68 PHE B C 1
ATOM 1654 O O . PHE B 1 68 ? -21.452 9.003 -21.478 1.00 7.95 68 PHE B O 1
ATOM 1662 N N . GLY B 1 69 ? -20.778 9.878 -19.519 1.00 6.55 69 GLY B N 1
ATOM 1663 C CA . GLY B 1 69 ? -20.115 8.668 -19.120 1.00 6.40 69 GLY B CA 1
ATOM 1664 C C . GLY B 1 69 ? -18.791 8.376 -19.785 1.00 5.98 69 GLY B C 1
ATOM 1665 O O . GLY B 1 69 ? -18.259 7.274 -19.602 1.00 7.35 69 GLY B O 1
ATOM 1666 N N . ASN B 1 70 ? -18.217 9.306 -20.539 1.00 6.77 70 ASN B N 1
ATOM 1667 C CA . ASN B 1 70 ? -17.016 8.932 -21.267 1.00 6.56 70 ASN B CA 1
ATOM 1668 C C . ASN B 1 70 ? -15.859 8.668 -20.320 1.00 6.44 70 ASN B C 1
ATOM 1669 O O . ASN B 1 70 ? -15.678 9.360 -19.313 1.00 7.13 70 ASN B O 1
ATOM 1674 N N . GLY B 1 71 ? -15.073 7.649 -20.654 1.00 6.53 71 GLY B N 1
ATOM 1675 C CA . GLY B 1 71 ? -13.875 7.334 -19.923 1.00 7.08 71 GLY B CA 1
ATOM 1676 C C . GLY B 1 71 ? -14.065 6.330 -18.813 1.00 6.80 71 GLY B C 1
ATOM 1677 O O . GLY B 1 71 ? -13.115 5.634 -18.452 1.00 7.41 71 GLY B O 1
ATOM 1678 N N . MET B 1 72 ? -15.259 6.203 -18.270 1.00 5.94 72 MET B N 1
ATOM 1679 C CA A MET B 1 72 ? -15.383 5.314 -17.133 0.30 7.50 72 MET B CA 1
ATOM 1680 C CA B MET B 1 72 ? -15.485 5.369 -17.102 0.26 7.38 72 MET B CA 1
ATOM 1681 C CA C MET B 1 72 ? -15.475 5.365 -17.102 0.44 6.92 72 MET B CA 1
ATOM 1682 C C . MET B 1 72 ? -16.177 4.064 -17.482 1.00 6.33 72 MET B C 1
ATOM 1683 O O . MET B 1 72 ? -16.857 3.969 -18.507 1.00 7.61 72 MET B O 1
ATOM 1696 N N . ASN B 1 73 ? -16.013 3.061 -16.623 1.00 7.68 73 ASN B N 1
ATOM 1697 C CA . ASN B 1 73 ? -16.912 1.923 -16.626 1.00 7.09 73 ASN B CA 1
ATOM 1698 C C . ASN B 1 73 ? -17.072 1.535 -15.169 1.00 7.79 73 ASN B C 1
ATOM 1699 O O . ASN B 1 73 ? -16.165 1.752 -14.360 1.00 10.47 73 ASN B O 1
ATOM 1704 N N . ILE B 1 74 ? -18.256 1.055 -14.814 1.00 6.77 74 ILE B N 1
ATOM 1705 C CA . ILE B 1 74 ? -18.520 0.577 -13.460 1.00 7.93 74 ILE B CA 1
ATOM 1706 C C . ILE B 1 74 ? -18.428 -0.936 -13.476 1.00 6.87 74 ILE B C 1
ATOM 1707 O O . ILE B 1 74 ? -19.167 -1.592 -14.214 1.00 8.86 74 ILE B O 1
ATOM 1712 N N . ALA B 1 75 ? -17.557 -1.496 -12.642 1.00 7.70 75 ALA B N 1
ATOM 1713 C CA . ALA B 1 75 ? -17.412 -2.943 -12.533 1.00 8.83 75 ALA B CA 1
ATOM 1714 C C . ALA B 1 75 ? -18.289 -3.420 -11.387 1.00 9.09 75 ALA B C 1
ATOM 1715 O O . ALA B 1 75 ? -18.008 -3.129 -10.218 1.00 10.32 75 ALA B O 1
ATOM 1717 N N . PHE B 1 76 ? -19.341 -4.155 -11.717 1.00 10.23 76 PHE B N 1
ATOM 1718 C CA . PHE B 1 76 ? -20.191 -4.806 -10.729 1.00 11.22 76 PHE B CA 1
ATOM 1719 C C . PHE B 1 76 ? -19.810 -6.277 -10.641 1.00 12.96 76 PHE B C 1
ATOM 1720 O O . PHE B 1 76 ? -19.834 -6.991 -11.649 1.00 14.18 76 PHE B O 1
ATOM 1728 N N . LYS B 1 77 ? -19.484 -6.730 -9.434 1.00 13.26 77 LYS B N 1
ATOM 1729 C CA . LYS B 1 77 ? -19.192 -8.137 -9.186 1.00 15.12 77 LYS B CA 1
ATOM 1730 C C . LYS B 1 77 ? -20.487 -8.918 -9.006 1.00 16.97 77 LYS B C 1
ATOM 1731 O O . LYS B 1 77 ? -21.344 -8.532 -8.208 1.00 16.81 77 LYS B O 1
ATOM 1737 N N . VAL B 1 78 ? -20.620 -10.032 -9.730 1.00 18.96 78 VAL B N 1
ATOM 1738 C CA . VAL B 1 78 ? -21.825 -10.849 -9.677 1.00 21.12 78 VAL B CA 1
ATOM 1739 C C . VAL B 1 78 ? -21.418 -12.305 -9.516 1.00 23.45 78 VAL B C 1
ATOM 1740 O O . VAL B 1 78 ? -20.327 -12.718 -9.920 1.00 23.59 78 VAL B O 1
ATOM 1744 N N . GLU B 1 79 ? -22.307 -13.088 -8.904 1.00 25.49 79 GLU B N 1
ATOM 1745 C CA . GLU B 1 79 ? -22.047 -14.514 -8.766 1.00 28.11 79 GLU B CA 1
ATOM 1746 C C . GLU B 1 79 ? -22.167 -15.230 -10.104 1.00 29.94 79 GLU B C 1
ATOM 1747 O O . GLU B 1 79 ? -21.519 -16.260 -10.316 1.00 33.26 79 GLU B O 1
ATOM 1749 N N . SER B 1 80 ? -22.965 -14.689 -11.021 1.00 29.65 80 SER B N 1
ATOM 1750 C CA . SER B 1 80 ? -23.184 -15.322 -12.311 1.00 31.54 80 SER B CA 1
ATOM 1751 C C . SER B 1 80 ? -23.746 -14.302 -13.291 1.00 30.16 80 SER B C 1
ATOM 1752 O O . SER B 1 80 ? -24.420 -13.347 -12.897 1.00 31.45 80 SER B O 1
ATOM 1755 N N . LEU B 1 81 ? -23.461 -14.517 -14.574 1.00 33.52 81 LEU B N 1
ATOM 1756 C CA . LEU B 1 81 ? -24.008 -13.699 -15.648 1.00 32.59 81 LEU B CA 1
ATOM 1757 C C . LEU B 1 81 ? -25.318 -14.244 -16.203 1.00 34.10 81 LEU B C 1
ATOM 1758 O O . LEU B 1 81 ? -25.802 -13.738 -17.221 1.00 35.45 81 LEU B O 1
ATOM 1763 N N . ASP B 1 82 ? -25.902 -15.259 -15.563 1.00 37.15 82 ASP B N 1
ATOM 1764 C CA . ASP B 1 82 ? -27.032 -15.962 -16.166 1.00 40.41 82 ASP B CA 1
ATOM 1765 C C . ASP B 1 82 ? -28.274 -15.082 -16.248 1.00 42.58 82 ASP B C 1
ATOM 1766 O O . ASP B 1 82 ? -29.038 -15.174 -17.215 1.00 48.53 82 ASP B O 1
ATOM 1771 N N . ASP B 1 83 ? -28.498 -14.227 -15.253 1.00 40.32 83 ASP B N 1
ATOM 1772 C CA . ASP B 1 83 ? -29.712 -13.422 -15.212 1.00 46.48 83 ASP B CA 1
ATOM 1773 C C . ASP B 1 83 ? -29.609 -12.144 -16.034 1.00 50.16 83 ASP B C 1
ATOM 1774 O O . ASP B 1 83 ? -30.521 -11.311 -15.975 1.00 56.23 83 ASP B O 1
ATOM 1779 N N . LEU B 1 84 ? -28.532 -11.970 -16.792 1.00 45.92 84 LEU B N 1
ATOM 1780 C CA . LEU B 1 84 ? -28.351 -10.809 -17.651 1.00 39.61 84 LEU B CA 1
ATOM 1781 C C . LEU B 1 84 ? -28.685 -11.178 -19.089 1.00 41.45 84 LEU B C 1
ATOM 1782 O O . LEU B 1 84 ? -28.392 -12.290 -19.538 1.00 42.59 84 LEU B O 1
ATOM 1787 N N . ASP B 1 85 ? -29.298 -10.236 -19.808 1.00 47.78 85 ASP B N 1
ATOM 1788 C CA . ASP B 1 85 ? -29.694 -10.453 -21.200 1.00 53.51 85 ASP B CA 1
ATOM 1789 C C . ASP B 1 85 ? -28.530 -10.046 -22.100 1.00 56.11 85 ASP B C 1
ATOM 1790 O O . ASP B 1 85 ? -28.464 -8.935 -22.633 1.00 55.10 85 ASP B O 1
ATOM 1792 N N . CYS B 1 86 ? -27.588 -10.979 -22.266 1.00 57.94 86 CYS B N 1
ATOM 1793 C CA . CYS B 1 86 ? -26.379 -10.750 -23.050 1.00 53.67 86 CYS B CA 1
ATOM 1794 C C . CYS B 1 86 ? -26.523 -11.195 -24.500 1.00 58.63 86 CYS B C 1
ATOM 1795 O O . CYS B 1 86 ? -25.532 -11.621 -25.111 1.00 61.38 86 CYS B O 1
ATOM 1798 N N . SER B 1 87 ? -27.728 -11.107 -25.066 1.00 56.10 87 SER B N 1
ATOM 1799 C CA . SER B 1 87 ? -27.950 -11.535 -26.442 1.00 54.34 87 SER B CA 1
ATOM 1800 C C . SER B 1 87 ? -27.090 -10.717 -27.398 1.00 51.31 87 SER B C 1
ATOM 1801 O O . SER B 1 87 ? -27.018 -9.489 -27.295 1.00 46.17 87 SER B O 1
ATOM 1803 N N . THR B 1 88 ? -26.437 -11.408 -28.328 1.00 53.51 88 THR B N 1
ATOM 1804 C CA . THR B 1 88 ? -25.442 -10.791 -29.197 1.00 53.15 88 THR B CA 1
ATOM 1805 C C . THR B 1 88 ? -25.650 -11.177 -30.659 1.00 55.96 88 THR B C 1
ATOM 1806 O O . THR B 1 88 ? -25.895 -10.320 -31.508 1.00 53.77 88 THR B O 1
ATOM 1810 N N . SER B 1 90 ? -26.119 -6.795 -30.399 1.00 49.87 90 SER B N 1
ATOM 1811 C CA . SER B 1 90 ? -27.047 -5.915 -29.696 1.00 43.47 90 SER B CA 1
ATOM 1812 C C . SER B 1 90 ? -26.446 -4.536 -29.451 1.00 37.13 90 SER B C 1
ATOM 1813 O O . SER B 1 90 ? -25.295 -4.417 -29.026 1.00 33.69 90 SER B O 1
ATOM 1816 N N . GLU B 1 91 ? -27.241 -3.495 -29.716 1.00 35.71 91 GLU B N 1
ATOM 1817 C CA . GLU B 1 91 ? -26.800 -2.128 -29.459 1.00 35.93 91 GLU B CA 1
ATOM 1818 C C . GLU B 1 91 ? -26.514 -1.889 -27.983 1.00 30.78 91 GLU B C 1
ATOM 1819 O O . GLU B 1 91 ? -25.771 -0.960 -27.645 1.00 38.14 91 GLU B O 1
ATOM 1821 N N . ASP B 1 92 ? -27.082 -2.710 -27.101 1.00 30.64 92 ASP B N 1
ATOM 1822 C CA . ASP B 1 92 ? -26.842 -2.583 -25.672 1.00 23.93 92 ASP B CA 1
ATOM 1823 C C . ASP B 1 92 ? -25.510 -3.169 -25.229 1.00 18.95 92 ASP B C 1
ATOM 1824 O O . ASP B 1 92 ? -25.108 -2.924 -24.093 1.00 17.85 92 ASP B O 1
ATOM 1829 N N . ILE B 1 93 ? -24.830 -3.939 -26.073 1.00 21.09 93 ILE B N 1
ATOM 1830 C CA . ILE B 1 93 ? -23.614 -4.641 -25.679 1.00 21.20 93 ILE B CA 1
ATOM 1831 C C . ILE B 1 93 ? -22.411 -3.864 -26.189 1.00 21.99 93 ILE B C 1
ATOM 1832 O O . ILE B 1 93 ? -22.250 -3.664 -27.400 1.00 25.03 93 ILE B O 1
ATOM 1837 N N . PHE B 1 94 ? -21.560 -3.439 -25.264 1.00 18.44 94 PHE B N 1
ATOM 1838 C CA . PHE B 1 94 ? -20.297 -2.806 -25.602 1.00 17.53 94 PHE B CA 1
ATOM 1839 C C . PHE B 1 94 ? -19.188 -3.835 -25.787 1.00 20.47 94 PHE B C 1
ATOM 1840 O O . PHE B 1 94 ? -18.404 -3.740 -26.738 1.00 22.89 94 PHE B O 1
ATOM 1848 N N . LEU B 1 95 ? -19.133 -4.828 -24.901 1.00 18.24 95 LEU B N 1
ATOM 1849 C CA . LEU B 1 95 ? -18.165 -5.917 -24.958 1.00 20.44 95 LEU B CA 1
ATOM 1850 C C . LEU B 1 95 ? -18.915 -7.214 -24.700 1.00 21.27 95 LEU B C 1
ATOM 1851 O O . LEU B 1 95 ? -19.472 -7.400 -23.613 1.00 20.84 95 LEU B O 1
ATOM 1856 N N . GLU B 1 96 ? -18.935 -8.108 -25.687 1.00 23.61 96 GLU B N 1
ATOM 1857 C CA . GLU B 1 96 ? -19.678 -9.346 -25.512 1.00 25.84 96 GLU B CA 1
ATOM 1858 C C . GLU B 1 96 ? -19.011 -10.217 -24.453 1.00 26.19 96 GLU B C 1
ATOM 1859 O O . GLU B 1 96 ? -17.824 -10.069 -24.148 1.00 25.26 96 GLU B O 1
ATOM 1865 N N . THR B 1 97 ? -19.807 -11.117 -23.875 1.00 27.68 97 THR B N 1
ATOM 1866 C CA . THR B 1 97 ? -19.331 -12.000 -22.817 1.00 28.27 97 THR B CA 1
ATOM 1867 C C . THR B 1 97 ? -18.026 -12.674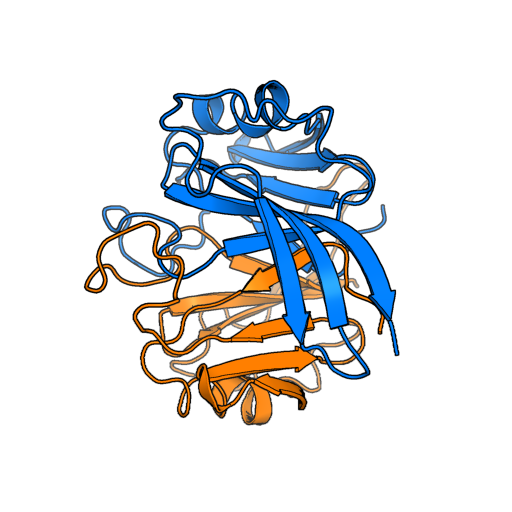 -23.218 1.00 29.41 97 THR B C 1
ATOM 1868 O O . THR B 1 97 ? -17.907 -13.229 -24.313 1.00 31.46 97 THR B O 1
ATOM 1872 N N . GLU B 1 98 ? -17.042 -12.607 -22.327 1.00 23.71 98 GLU B N 1
ATOM 1873 C CA . GLU B 1 98 ? -15.730 -13.174 -22.592 1.00 25.08 98 GLU B CA 1
ATOM 1874 C C . GLU B 1 98 ? -15.120 -13.649 -21.285 1.00 28.30 98 GLU B C 1
ATOM 1875 O O . GLU B 1 98 ? -15.417 -13.113 -20.211 1.00 24.97 98 GLU B O 1
ATOM 1881 N N . THR B 1 99 ? -14.262 -14.655 -21.386 1.00 24.98 99 THR B N 1
ATOM 1882 C CA . THR B 1 99 ? -13.467 -15.102 -20.255 1.00 26.89 99 THR B CA 1
ATOM 1883 C C . THR B 1 99 ? -12.058 -14.548 -20.411 1.00 28.46 99 THR B C 1
ATOM 1884 O O . THR B 1 99 ? -11.432 -14.714 -21.464 1.00 32.11 99 THR B O 1
ATOM 1888 N N . ILE B 1 100 ? -11.571 -13.884 -19.367 1.00 24.77 100 ILE B N 1
ATOM 1889 C CA . ILE B 1 100 ? -10.310 -13.154 -19.393 1.00 26.39 100 ILE B CA 1
ATOM 1890 C C . ILE B 1 100 ? -9.557 -13.454 -18.107 1.00 24.24 100 ILE B C 1
ATOM 1891 O O . ILE B 1 100 ? -10.155 -13.546 -17.030 1.00 23.63 100 ILE B O 1
ATOM 1896 N N . GLU B 1 101 ? -8.244 -13.606 -18.217 1.00 22.60 101 GLU B N 1
ATOM 1897 C CA . GLU B 1 101 ? -7.368 -13.665 -17.057 1.00 23.59 101 GLU B CA 1
ATOM 1898 C C . GLU B 1 101 ? -6.747 -12.292 -16.843 1.00 24.21 101 GLU B C 1
ATOM 1899 O O . GLU B 1 101 ? -6.171 -11.715 -17.771 1.00 30.08 101 GLU B O 1
ATOM 1905 N N . TYR B 1 102 ? -6.895 -11.760 -15.631 1.00 18.65 102 TYR B N 1
ATOM 1906 C CA . TYR B 1 102 ? -6.300 -10.491 -15.235 1.00 17.15 102 TYR B CA 1
ATOM 1907 C C . TYR B 1 102 ? -5.217 -10.752 -14.206 1.00 17.71 102 TYR B C 1
ATOM 1908 O O . TYR B 1 102 ? -5.464 -11.442 -13.214 1.00 19.08 102 TYR B O 1
ATOM 1917 N N . ARG B 1 103 ? -4.027 -10.199 -14.435 1.00 17.47 103 ARG B N 1
ATOM 1918 C CA . ARG B 1 103 ? -2.974 -10.251 -13.430 1.00 17.41 103 ARG B CA 1
ATOM 1919 C C . ARG B 1 103 ? -3.296 -9.234 -12.343 1.00 15.54 103 ARG B C 1
ATOM 1920 O O . ARG B 1 103 ? -3.436 -8.038 -12.625 1.00 17.26 103 ARG B O 1
ATOM 1928 N N . VAL B 1 104 ? -3.443 -9.706 -11.110 1.00 15.22 104 VAL B N 1
ATOM 1929 C CA . VAL B 1 104 ? -3.782 -8.854 -9.983 1.00 13.81 104 VAL B CA 1
ATOM 1930 C C . VAL B 1 104 ? -2.740 -9.054 -8.886 1.00 13.99 104 VAL B C 1
ATOM 1931 O O . VAL B 1 104 ? -1.761 -9.780 -9.051 1.00 15.12 104 VAL B O 1
ATOM 1935 N N . LEU B 1 105 ? -2.963 -8.380 -7.759 1.00 13.03 105 LEU B N 1
ATOM 1936 C CA . LEU B 1 105 ? -1.969 -8.339 -6.688 1.00 13.10 105 LEU B CA 1
ATOM 1937 C C . LEU B 1 105 ? -1.454 -9.717 -6.333 1.00 14.34 105 LEU B C 1
ATOM 1938 O O . LEU B 1 105 ? -0.242 -9.930 -6.215 1.00 15.35 105 LEU B O 1
ATOM 1943 N N . ASP B 1 106 ? -2.365 -10.664 -6.127 1.00 14.92 106 ASP B N 1
ATOM 1944 C CA . ASP B 1 106 ? -2.003 -11.915 -5.481 1.00 16.28 106 ASP B CA 1
ATOM 1945 C C . ASP B 1 106 ? -2.164 -13.117 -6.398 1.00 17.85 106 ASP B C 1
ATOM 1946 O O . ASP B 1 106 ? -2.289 -14.249 -5.917 1.00 19.94 106 ASP B O 1
ATOM 1951 N N . GLY B 1 107 ? -2.135 -12.899 -7.698 1.00 17.90 107 GLY B N 1
ATOM 1952 C CA . GLY B 1 107 ? -2.183 -13.979 -8.644 1.00 19.65 107 GLY B CA 1
ATOM 1953 C C . GLY B 1 107 ? -2.939 -13.540 -9.889 1.00 20.28 107 GLY B C 1
ATOM 1954 O O . GLY B 1 107 ? -2.796 -12.402 -10.341 1.00 19.60 107 GLY B O 1
ATOM 1955 N N . VAL B 1 108 ? -3.734 -14.452 -10.423 1.00 23.90 108 VAL B N 1
ATOM 1956 C CA . VAL B 1 108 ? -4.511 -14.191 -11.623 1.00 21.84 108 VAL B CA 1
ATOM 1957 C C . VAL B 1 108 ? -5.982 -14.304 -11.263 1.00 22.52 108 VAL B C 1
ATOM 1958 O O . VAL B 1 108 ? -6.409 -15.308 -10.684 1.00 27.67 108 VAL B O 1
ATOM 1962 N N . ALA B 1 109 ? -6.750 -13.278 -11.601 1.00 21.71 109 ALA B N 1
ATOM 1963 C CA . ALA B 1 109 ? -8.200 -13.318 -11.477 1.00 22.28 109 ALA B CA 1
ATOM 1964 C C . ALA B 1 109 ? -8.750 -13.725 -12.836 1.00 23.56 109 ALA B C 1
ATOM 1965 O O . ALA B 1 109 ? -8.626 -12.978 -13.812 1.00 26.36 109 ALA B O 1
ATOM 1967 N N A SER B 1 110 ? -9.330 -14.916 -12.907 0.44 22.35 110 SER B N 1
ATOM 1968 N N B SER B 1 110 ? -9.327 -14.920 -12.906 0.56 22.20 110 SER B N 1
ATOM 1969 C CA A SER B 1 110 ? -10.017 -15.353 -14.111 0.44 24.13 110 SER B CA 1
ATOM 1970 C CA B SER B 1 110 ? -10.025 -15.366 -14.101 0.56 24.10 110 SER B CA 1
ATOM 1971 C C A SER B 1 110 ? -11.489 -14.992 -13.976 0.44 24.47 110 SER B C 1
ATOM 1972 C C B SER B 1 110 ? -11.490 -14.976 -13.964 0.56 24.43 110 SER B C 1
ATOM 1973 O O A SER B 1 110 ? -12.131 -15.343 -12.981 0.44 25.45 110 SER B O 1
ATOM 1974 O O B SER B 1 110 ? -12.128 -15.293 -12.955 0.56 25.31 110 SER B O 1
ATOM 1979 N N . VAL B 1 111 ? -12.013 -14.266 -14.963 1.00 20.65 111 VAL B N 1
ATOM 1980 C CA . VAL B 1 111 ? -13.365 -13.727 -14.890 1.00 19.76 111 VAL B CA 1
ATOM 1981 C C . VAL B 1 111 ? -14.132 -14.029 -16.167 1.00 21.73 111 VAL B C 1
ATOM 1982 O O . VAL B 1 111 ? -13.558 -14.145 -17.254 1.00 25.13 111 VAL B O 1
ATOM 1986 N N . ASN B 1 112 ? -15.446 -14.165 -16.020 1.00 21.02 112 ASN B N 1
ATOM 1987 C CA . ASN B 1 112 ? -16.390 -14.030 -17.120 1.00 22.16 112 ASN B CA 1
ATOM 1988 C C . ASN B 1 112 ? -16.989 -12.642 -17.008 1.00 19.90 112 ASN B C 1
ATOM 1989 O O . ASN B 1 112 ? -17.498 -12.274 -15.945 1.00 19.61 112 ASN B O 1
ATOM 1994 N N . GLN B 1 113 ? -16.908 -11.861 -18.079 1.00 18.38 113 GLN B N 1
ATOM 1995 C CA . GLN B 1 113 ? -17.379 -10.493 -17.992 1.00 16.54 113 GLN B CA 1
ATOM 1996 C C . GLN B 1 113 ? -18.100 -10.102 -19.266 1.00 16.63 113 GLN B C 1
ATOM 1997 O O . GLN B 1 113 ? -17.876 -10.663 -20.343 1.00 18.40 113 GLN B O 1
ATOM 2003 N N . VAL B 1 114 ? -18.969 -9.108 -19.117 1.00 15.47 114 VAL B N 1
ATOM 2004 C CA . VAL B 1 114 ? -19.697 -8.505 -20.219 1.00 15.33 114 VAL B CA 1
ATOM 2005 C C . VAL B 1 114 ? -19.837 -7.032 -19.881 1.00 13.73 114 VAL B C 1
ATOM 2006 O O . VAL B 1 114 ? -19.931 -6.658 -18.710 1.00 16.79 114 VAL B O 1
ATOM 2010 N N . ILE B 1 115 ? -19.800 -6.181 -20.902 1.00 13.43 115 ILE B N 1
ATOM 2011 C CA . ILE B 1 115 ? -19.987 -4.749 -20.708 1.00 12.29 115 ILE B CA 1
ATOM 2012 C C . ILE B 1 115 ? -21.184 -4.304 -21.527 1.00 12.43 115 ILE B C 1
ATOM 2013 O O . ILE B 1 115 ? -21.224 -4.516 -22.744 1.00 13.79 115 ILE B O 1
ATOM 2018 N N . PHE B 1 116 ? -22.145 -3.679 -20.859 1.00 11.90 116 PHE B N 1
ATOM 2019 C CA . PHE B 1 116 ? -23.282 -3.033 -21.494 1.00 11.96 116 PHE B CA 1
ATOM 2020 C C . PHE B 1 116 ? -23.012 -1.545 -21.670 1.00 11.34 116 PHE B C 1
ATOM 2021 O O . PHE B 1 116 ? -22.254 -0.939 -20.909 1.00 10.81 116 PHE B O 1
ATOM 2029 N N . ARG B 1 117 ? -23.631 -0.963 -22.684 1.00 11.63 117 ARG B N 1
ATOM 2030 C CA . ARG B 1 117 ? -23.663 0.477 -22.879 1.00 11.43 117 ARG B CA 1
ATOM 2031 C C . ARG B 1 117 ? -25.118 0.899 -22.740 1.00 11.52 117 ARG B C 1
ATOM 2032 O O . ARG B 1 117 ? -25.969 0.458 -23.520 1.00 12.82 117 ARG B O 1
ATOM 2040 N N . ASP B 1 118 ? -25.407 1.703 -21.729 1.00 10.25 118 ASP B N 1
ATOM 2041 C CA . ASP B 1 118 ? -26.782 2.055 -21.399 1.00 10.74 118 ASP B CA 1
ATOM 2042 C C . ASP B 1 118 ? -27.271 3.151 -22.354 1.00 11.74 118 ASP B C 1
ATOM 2043 O O . ASP B 1 118 ? -26.536 3.610 -23.243 1.00 10.57 118 ASP B O 1
ATOM 2048 N N . PRO B 1 119 ? -28.538 3.567 -22.237 1.00 12.37 119 PRO B N 1
ATOM 2049 C CA . PRO B 1 119 ? -29.095 4.508 -23.222 1.00 12.72 119 PRO B CA 1
ATOM 2050 C C . PRO B 1 119 ? -28.335 5.813 -23.364 1.00 11.94 119 PRO B C 1
ATOM 2051 O O . PRO B 1 119 ? -28.347 6.382 -24.464 1.00 15.61 119 PRO B O 1
ATOM 2055 N N . ASP B 1 120 ? -27.638 6.285 -22.320 1.00 10.63 120 ASP B N 1
ATOM 2056 C CA . ASP B 1 120 ? -26.881 7.530 -22.404 1.00 10.20 120 ASP B CA 1
ATOM 2057 C C . ASP B 1 120 ? -25.412 7.312 -22.680 1.00 10.64 120 ASP B C 1
ATOM 2058 O O . ASP B 1 120 ? -24.676 8.290 -22.861 1.00 11.48 120 ASP B O 1
ATOM 2063 N N . GLY B 1 121 ? -24.963 6.066 -22.720 1.00 9.17 121 GLY B N 1
ATOM 2064 C CA . GLY B 1 121 ? -23.568 5.776 -22.984 1.00 8.27 121 GLY B CA 1
ATOM 2065 C C . GLY B 1 121 ? -22.773 5.325 -21.783 1.00 9.36 121 GLY B C 1
ATOM 2066 O O . GLY B 1 121 ? -21.568 5.098 -21.916 1.00 9.85 121 GLY B O 1
ATOM 2067 N N . TYR B 1 122 ? -23.391 5.172 -20.619 1.00 8.12 122 TYR B N 1
ATOM 2068 C CA . TYR B 1 122 ? -22.646 4.677 -19.473 1.00 6.64 122 TYR B CA 1
ATOM 2069 C C . TYR B 1 122 ? -22.310 3.207 -19.673 1.00 8.63 122 TYR B C 1
ATOM 2070 O O . TYR B 1 122 ? -23.162 2.407 -20.093 1.00 8.74 122 TYR B O 1
ATOM 2079 N N . LEU B 1 123 ? -21.062 2.857 -19.372 1.00 7.64 123 LEU B N 1
ATOM 2080 C CA . LEU B 1 123 ? -20.589 1.487 -19.515 1.00 7.36 123 LEU B CA 1
ATOM 2081 C C . LEU B 1 123 ? -20.710 0.764 -18.189 1.00 7.55 123 LEU B C 1
ATOM 2082 O O . LEU B 1 123 ? -20.111 1.186 -17.185 1.00 7.07 123 LEU B O 1
ATOM 2087 N N . ILE B 1 124 ? -21.455 -0.342 -18.205 1.00 8.05 124 ILE B N 1
ATOM 2088 C CA . ILE B 1 124 ? -21.728 -1.137 -17.018 1.00 8.55 124 ILE B CA 1
ATOM 2089 C C . ILE B 1 124 ? -21.118 -2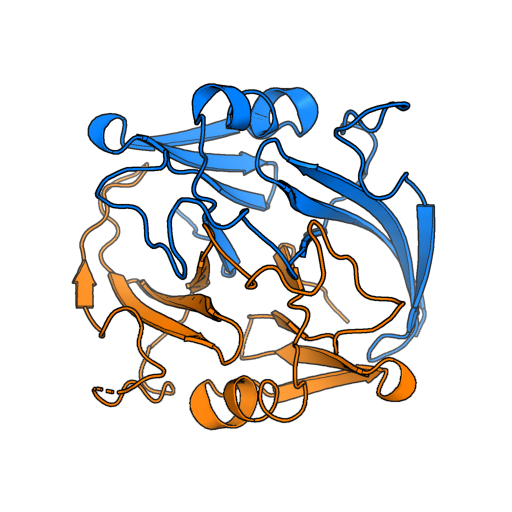.507 -17.257 1.00 10.87 124 ILE B C 1
ATOM 2090 O O . ILE B 1 124 ? -21.572 -3.248 -18.138 1.00 11.95 124 ILE B O 1
ATOM 2095 N N . ARG B 1 125 ? -20.098 -2.842 -16.483 1.00 10.22 125 ARG B N 1
ATOM 2096 C CA . ARG B 1 125 ? -19.363 -4.088 -16.639 1.00 9.70 125 ARG B CA 1
ATOM 2097 C C . ARG B 1 125 ? -19.766 -5.042 -15.527 1.00 10.63 125 ARG B C 1
ATOM 2098 O O . ARG B 1 125 ? -19.628 -4.721 -14.346 1.00 13.78 125 ARG B O 1
ATOM 2106 N N . PHE B 1 126 ? -20.256 -6.209 -15.895 1.00 11.32 126 PHE B N 1
ATOM 2107 C CA . PHE B 1 126 ? -20.551 -7.242 -14.919 1.00 12.39 126 PHE B CA 1
ATOM 2108 C C . PHE B 1 126 ? -19.424 -8.259 -14.947 1.00 13.83 126 PHE B C 1
ATOM 2109 O O . PHE B 1 126 ? -19.013 -8.702 -16.025 1.00 13.65 126 PHE B O 1
ATOM 2117 N N . VAL B 1 127 ? -18.909 -8.600 -13.767 1.00 13.98 127 VAL B N 1
ATOM 2118 C CA . VAL B 1 127 ? -17.740 -9.461 -13.636 1.00 15.08 127 VAL B CA 1
ATOM 2119 C C . VAL B 1 127 ? -18.087 -10.634 -12.736 1.00 16.58 127 VAL B C 1
ATOM 2120 O O . VAL B 1 127 ? -18.441 -10.442 -11.567 1.00 16.93 127 VAL B O 1
ATOM 2124 N N . GLU B 1 128 ? -17.961 -11.843 -13.269 1.00 17.77 128 GLU B N 1
ATOM 2125 C CA . GLU B 1 128 ? -18.115 -13.076 -12.514 1.00 19.55 128 GLU B CA 1
ATOM 2126 C C . GLU B 1 128 ? -16.737 -13.692 -12.345 1.00 22.59 128 GLU B C 1
ATOM 2127 O O . GLU B 1 128 ? -16.076 -14.022 -13.335 1.00 22.99 128 GLU B O 1
ATOM 2133 N N . GLN B 1 129 ? -16.296 -13.826 -11.103 1.00 21.72 129 GLN B N 1
ATOM 2134 C CA . GLN B 1 129 ? -15.007 -14.443 -10.841 1.00 26.87 129 GLN B CA 1
ATOM 2135 C C . GLN B 1 129 ? -15.130 -15.954 -10.980 1.00 28.84 129 GLN B C 1
ATOM 2136 O O . GLN B 1 129 ? -16.081 -16.558 -10.476 1.00 29.34 129 GLN B O 1
ATOM 2142 N N . VAL B 1 130 ? -14.191 -16.559 -11.696 1.00 28.38 130 VAL B N 1
ATOM 2143 C CA . VAL B 1 130 ? -14.177 -18.009 -11.826 1.00 32.21 130 VAL B CA 1
ATOM 2144 C C . VAL B 1 130 ? -12.876 -18.536 -11.237 1.00 34.99 130 VAL B C 1
ATOM 2145 O O . VAL B 1 130 ? -12.890 -19.349 -10.312 1.00 50.48 130 VAL B O 1
#